Protein AF-A0A955IG91-F1 (afdb_monomer)

Secondary structure (DSSP, 8-state):
-PPPTT-GGGSS-HHHHHHHHHHHHHHHHHHHHHHHHHHHHHT---S--HHHHHHHHHHHHHHGGGGGGGGGGGGHHHIIIIIIHHHHHHTTTB-TTT--B--SS-SB-TTT--BSSPPPPP---HHHHHHHHHHHHHHHHHHHHHHHHHHHHHHHHHHHHHHHHHHS----------TT---TT------PPTT-----EEEEPPTTSTTSEEEEETTTEEEEE-TT-PPPPTT--PPPPP----

Solvent-accessible surface area (backbone atoms only — not comparable to full-atom values): 14736 Å² total; per-residue (Å²): 133,81,75,62,97,79,53,58,66,83,75,48,60,68,67,58,44,46,50,38,39,52,51,49,31,53,51,44,17,52,50,31,20,48,49,25,32,42,47,48,37,57,69,24,70,80,81,94,47,71,66,60,54,51,50,30,51,50,51,42,52,63,74,41,59,70,56,61,76,53,56,57,58,46,45,41,61,53,47,43,61,49,35,53,49,16,42,57,29,42,77,70,40,18,37,52,84,84,58,50,78,52,84,59,99,63,62,53,39,90,89,80,64,48,68,73,62,84,71,74,79,88,69,94,44,72,67,52,53,54,51,41,53,50,41,51,53,52,15,43,55,53,8,38,52,52,23,52,55,51,51,54,50,50,52,50,54,50,51,54,52,50,52,54,61,71,67,51,72,86,71,78,77,71,94,64,87,73,93,80,74,90,57,94,73,66,84,88,81,75,85,62,57,89,89,49,74,89,64,65,52,73,44,58,37,62,82,84,24,50,72,21,35,38,37,36,29,89,88,74,42,74,47,35,46,39,68,84,68,62,78,75,61,88,85,75,67,84,76,73,77,76,79,77,84,127

Structure (mmCIF, N/CA/C/O backbone):
data_AF-A0A955IG91-F1
#
_entry.id   AF-A0A955IG91-F1
#
loop_
_atom_site.group_PDB
_atom_site.id
_atom_site.type_symbol
_atom_site.label_atom_id
_atom_site.label_alt_id
_atom_site.label_comp_id
_atom_site.label_asym_id
_atom_site.label_entity_id
_atom_site.label_seq_id
_atom_site.pdbx_PDB_ins_code
_atom_site.Cartn_x
_atom_site.Cartn_y
_atom_site.Cartn_z
_atom_site.occupancy
_atom_site.B_iso_or_equiv
_atom_site.auth_seq_id
_atom_site.auth_comp_id
_atom_site.auth_asym_id
_atom_site.auth_atom_id
_atom_site.pdbx_PDB_model_num
ATOM 1 N N . MET A 1 1 ? -1.116 -15.379 33.548 1.00 39.41 1 MET A N 1
ATOM 2 C CA . MET A 1 1 ? -1.527 -13.996 33.219 1.00 39.41 1 MET A CA 1
ATOM 3 C C . MET A 1 1 ? -3.041 -13.944 33.230 1.00 39.41 1 MET A C 1
ATOM 5 O O . MET A 1 1 ? -3.659 -14.499 32.332 1.00 39.41 1 MET A O 1
ATOM 9 N N . VAL A 1 2 ? -3.626 -13.365 34.276 1.00 39.62 2 VAL A N 1
ATOM 10 C CA . VAL A 1 2 ? -5.066 -13.087 34.315 1.00 39.62 2 VAL A CA 1
ATOM 11 C C . VAL A 1 2 ? -5.314 -11.947 33.319 1.00 39.62 2 VAL A C 1
ATOM 13 O O . VAL A 1 2 ? -4.627 -10.927 33.427 1.00 39.62 2 VAL A O 1
ATOM 16 N N . PRO A 1 3 ? -6.182 -12.111 32.305 1.00 47.50 3 PRO A N 1
ATOM 17 C CA . PRO A 1 3 ? -6.530 -11.009 31.415 1.00 47.50 3 PRO A CA 1
ATOM 18 C C . PRO A 1 3 ? -7.079 -9.864 32.266 1.00 47.50 3 PRO A C 1
ATOM 20 O O . PRO A 1 3 ? -7.842 -10.106 33.201 1.00 47.50 3 PRO A O 1
ATOM 23 N N . ALA A 1 4 ? -6.642 -8.634 31.993 1.00 47.00 4 ALA A N 1
ATOM 24 C CA . ALA A 1 4 ? -7.092 -7.477 32.754 1.00 47.00 4 ALA A CA 1
ATOM 25 C C . ALA A 1 4 ? -8.636 -7.468 32.800 1.00 47.00 4 ALA A C 1
ATOM 27 O O . ALA A 1 4 ? -9.264 -7.720 31.770 1.00 47.00 4 ALA A O 1
ATOM 28 N N . PRO A 1 5 ? -9.264 -7.187 33.956 1.00 51.91 5 PRO A N 1
ATOM 29 C CA . PRO A 1 5 ? -10.716 -7.311 34.144 1.00 51.91 5 PRO A CA 1
ATOM 30 C C . PRO A 1 5 ? -11.559 -6.449 33.186 1.00 51.91 5 PRO A C 1
ATOM 32 O O . PRO A 1 5 ? -12.754 -6.681 33.041 1.00 51.91 5 PRO A O 1
ATOM 35 N N . ASN A 1 6 ? -10.922 -5.523 32.466 1.00 54.59 6 ASN A N 1
ATOM 36 C CA . ASN A 1 6 ? -11.532 -4.655 31.469 1.00 54.59 6 ASN A CA 1
ATOM 37 C C . ASN A 1 6 ? -11.019 -4.919 30.052 1.00 54.59 6 ASN A C 1
ATOM 39 O O . ASN A 1 6 ? -10.947 -3.974 29.279 1.00 54.59 6 ASN A O 1
ATOM 43 N N . ASP A 1 7 ? -10.597 -6.136 29.699 1.00 60.25 7 ASP A N 1
ATOM 44 C CA . ASP A 1 7 ? -10.095 -6.403 28.351 1.00 60.25 7 ASP A CA 1
ATOM 45 C C . ASP A 1 7 ? -11.261 -6.476 27.335 1.00 60.25 7 ASP A C 1
ATOM 47 O O . ASP A 1 7 ? -11.933 -7.513 27.240 1.00 60.25 7 ASP A O 1
ATOM 51 N N . PRO A 1 8 ? -11.541 -5.415 26.538 1.00 55.72 8 PRO A N 1
ATOM 52 C CA . PRO A 1 8 ? -12.593 -5.462 25.518 1.00 55.72 8 PRO A CA 1
ATOM 53 C C . PRO A 1 8 ? -12.289 -6.514 24.438 1.00 55.72 8 PRO A C 1
ATOM 55 O O . PRO A 1 8 ? -13.172 -6.875 23.656 1.00 55.72 8 PRO A O 1
ATOM 58 N N . LEU A 1 9 ? -11.057 -7.043 24.405 1.00 52.53 9 LEU A N 1
ATOM 59 C CA . LEU A 1 9 ? -10.628 -8.106 23.500 1.00 52.53 9 LEU A CA 1
ATOM 60 C C . LEU A 1 9 ? -11.377 -9.425 23.718 1.00 52.53 9 LEU A C 1
ATOM 62 O O . LEU A 1 9 ? -11.385 -10.253 22.812 1.00 52.53 9 LEU A O 1
ATOM 66 N N . GLY A 1 10 ? -12.052 -9.621 24.856 1.00 63.38 10 GLY A N 1
ATOM 67 C CA . GLY A 1 10 ? -12.887 -10.805 25.077 1.00 63.38 10 GLY A CA 1
ATOM 68 C C . GLY A 1 10 ? -14.089 -10.913 24.126 1.00 63.38 10 GLY A C 1
ATOM 69 O O . GLY A 1 10 ? -14.662 -11.990 23.996 1.00 63.38 10 GLY A O 1
ATOM 70 N N . VAL A 1 11 ? -14.474 -9.818 23.458 1.00 74.44 11 VAL A N 1
ATOM 71 C CA . VAL A 1 11 ? -15.635 -9.775 22.549 1.00 74.44 11 VAL A CA 1
ATOM 72 C C . VAL A 1 11 ? -15.246 -10.038 21.092 1.00 74.44 11 VAL A C 1
ATOM 74 O O . VAL A 1 11 ? -16.078 -10.497 20.310 1.00 74.44 11 VAL A O 1
ATOM 77 N N . VAL A 1 12 ? -14.000 -9.752 20.697 1.00 86.88 12 VAL A N 1
ATOM 78 C CA . VAL A 1 12 ? -13.580 -9.839 19.290 1.00 86.88 12 VAL A CA 1
ATOM 79 C C . VAL A 1 12 ? -12.814 -11.135 19.042 1.00 86.88 12 VAL A C 1
ATOM 81 O O . VAL A 1 12 ? -11.746 -11.336 19.623 1.00 86.88 12 VAL A O 1
ATOM 84 N N . PRO A 1 13 ? -13.296 -12.012 18.144 1.00 92.25 13 PRO A N 1
ATOM 85 C CA . PRO A 1 13 ? -12.552 -13.206 17.779 1.00 92.25 13 PRO A CA 1
ATOM 86 C C . PRO A 1 13 ? -11.173 -12.841 17.213 1.00 92.25 13 PRO A C 1
ATOM 88 O O . PRO A 1 13 ? -11.070 -12.072 16.257 1.00 92.25 13 PRO A O 1
ATOM 91 N N . ARG A 1 14 ? -10.099 -13.419 17.770 1.00 92.00 14 ARG A N 1
ATOM 92 C CA . ARG A 1 14 ? -8.710 -13.112 17.364 1.00 92.00 14 ARG A CA 1
ATOM 93 C C . ARG A 1 14 ? -8.460 -13.312 15.867 1.00 92.00 14 ARG A C 1
ATOM 95 O O . ARG A 1 14 ? -7.694 -12.554 15.276 1.00 92.00 14 ARG A O 1
ATOM 102 N N . TRP A 1 15 ? -9.106 -14.311 15.264 1.00 95.38 15 TRP A N 1
ATOM 103 C CA . TRP A 1 15 ? -8.995 -14.598 13.832 1.00 95.38 15 TRP A CA 1
ATOM 104 C C . TRP A 1 15 ? -9.518 -13.441 12.970 1.00 95.38 15 TRP A C 1
ATOM 106 O O . TRP A 1 15 ? -8.927 -13.135 11.940 1.00 95.38 15 TRP A O 1
ATOM 116 N N . LEU A 1 16 ? -10.561 -12.736 13.419 1.00 95.56 16 LEU A N 1
ATOM 117 C CA . LEU A 1 16 ? -11.139 -11.612 12.687 1.00 95.56 16 LEU A CA 1
ATOM 118 C C . LEU A 1 16 ? -10.171 -10.423 12.654 1.00 95.56 16 LEU A C 1
ATOM 120 O O . LEU A 1 16 ? -9.928 -9.851 11.594 1.00 95.56 16 LEU A O 1
ATOM 124 N N . SER A 1 17 ? -9.554 -10.087 13.791 1.00 94.06 17 SER A N 1
ATOM 125 C CA . SER A 1 17 ? -8.495 -9.067 13.838 1.00 94.06 17 SER A CA 1
ATOM 126 C C . SER A 1 17 ? -7.296 -9.449 12.965 1.00 94.06 17 SER A C 1
ATOM 128 O O . SER A 1 17 ? -6.687 -8.584 12.338 1.00 94.06 17 SER A O 1
ATOM 130 N N . TRP A 1 18 ? -6.956 -10.740 12.903 1.00 96.50 18 TRP A N 1
ATOM 131 C CA . TRP A 1 18 ? -5.910 -11.252 12.019 1.00 96.50 18 TRP A CA 1
ATOM 132 C C . TRP A 1 18 ? -6.245 -11.053 10.540 1.00 96.50 18 TRP A C 1
ATOM 134 O O . TRP A 1 18 ? -5.405 -10.530 9.813 1.00 96.50 18 TRP A O 1
ATOM 144 N N . ILE A 1 19 ? -7.467 -11.379 10.109 1.00 97.31 19 ILE A N 1
ATOM 145 C CA . ILE A 1 19 ? -7.915 -11.164 8.725 1.00 97.31 19 ILE A CA 1
ATOM 146 C C . ILE A 1 19 ? -7.792 -9.693 8.331 1.00 97.31 19 ILE A C 1
ATOM 148 O O . ILE A 1 19 ? -7.226 -9.396 7.285 1.00 97.31 19 ILE A O 1
ATOM 152 N N . PHE A 1 20 ? -8.255 -8.762 9.170 1.00 97.44 20 PHE A N 1
ATOM 153 C CA . PHE A 1 20 ? -8.154 -7.330 8.863 1.00 97.44 20 PHE A CA 1
ATOM 154 C C . PHE A 1 20 ? -6.700 -6.854 8.764 1.00 97.44 20 PHE A C 1
ATOM 156 O O . PHE A 1 20 ? -6.370 -6.055 7.888 1.00 97.44 20 PHE A O 1
ATOM 163 N N . ARG A 1 21 ? -5.809 -7.361 9.623 1.00 96.62 21 ARG A N 1
ATOM 164 C CA . ARG A 1 21 ? -4.377 -7.025 9.589 1.00 96.62 21 ARG A CA 1
ATOM 165 C C . ARG A 1 21 ? -3.685 -7.574 8.345 1.00 96.62 21 ARG A C 1
ATOM 167 O O . ARG A 1 21 ? -2.972 -6.824 7.689 1.00 96.62 21 ARG A O 1
ATOM 174 N N . VAL A 1 22 ? -3.922 -8.840 8.003 1.00 98.06 22 VAL A N 1
ATOM 175 C CA . VAL A 1 22 ? -3.370 -9.471 6.792 1.00 98.06 22 VAL A CA 1
ATOM 176 C C . VAL A 1 22 ? -3.941 -8.815 5.538 1.00 98.06 22 VAL A C 1
ATOM 178 O O . VAL A 1 22 ? -3.186 -8.483 4.633 1.00 98.06 22 VAL A O 1
ATOM 181 N N . GLY A 1 23 ? -5.246 -8.547 5.504 1.00 98.25 23 GLY A N 1
ATOM 182 C CA . GLY A 1 23 ? -5.886 -7.828 4.404 1.00 98.25 23 GLY A CA 1
ATOM 183 C C . GLY A 1 23 ? -5.307 -6.425 4.214 1.00 98.25 23 GLY A C 1
ATOM 184 O O . GLY A 1 23 ? -4.990 -6.047 3.092 1.00 98.25 23 GLY A O 1
ATOM 185 N N . THR A 1 24 ? -5.084 -5.683 5.307 1.00 98.12 24 THR A N 1
ATOM 186 C CA . THR A 1 24 ? -4.424 -4.367 5.242 1.00 98.12 24 THR A CA 1
ATOM 187 C C . THR A 1 24 ? -2.990 -4.492 4.730 1.00 98.12 24 THR A C 1
ATOM 189 O O . THR A 1 24 ? -2.591 -3.716 3.870 1.00 98.12 24 THR A O 1
ATOM 192 N N . LEU A 1 25 ? -2.223 -5.475 5.213 1.00 98.25 25 LEU A N 1
ATOM 193 C CA . LEU A 1 25 ? -0.862 -5.735 4.741 1.00 98.25 25 LEU A CA 1
ATOM 194 C C . LEU A 1 25 ? -0.836 -5.993 3.228 1.00 98.25 25 LEU A C 1
ATOM 196 O O . LEU A 1 25 ? -0.100 -5.315 2.522 1.00 98.25 25 LEU A O 1
ATOM 200 N N . LEU A 1 26 ? -1.673 -6.906 2.727 1.00 98.31 26 LEU A N 1
ATOM 201 C CA . LEU A 1 26 ? -1.748 -7.239 1.299 1.00 98.31 26 LEU A CA 1
ATOM 202 C C . LEU A 1 26 ? -2.168 -6.038 0.444 1.00 98.31 26 LEU A C 1
ATOM 204 O O . LEU A 1 26 ? -1.549 -5.775 -0.587 1.00 98.31 26 LEU A O 1
ATOM 208 N N . LEU A 1 27 ? -3.184 -5.289 0.886 1.00 97.94 27 LEU A N 1
ATOM 209 C CA . LEU A 1 27 ? -3.644 -4.079 0.204 1.00 97.94 27 LEU A CA 1
ATOM 210 C C . LEU A 1 27 ? -2.516 -3.046 0.097 1.00 97.94 27 LEU A C 1
ATOM 212 O O . LEU A 1 27 ? -2.272 -2.508 -0.982 1.00 97.94 27 LEU A O 1
ATOM 216 N N . LEU A 1 28 ? -1.807 -2.790 1.200 1.00 98.06 28 LEU A N 1
ATOM 217 C CA . LEU A 1 28 ? -0.700 -1.839 1.223 1.00 98.06 28 LEU A CA 1
ATOM 218 C C . LEU A 1 28 ? 0.491 -2.326 0.394 1.00 98.06 28 LEU A C 1
ATOM 220 O O . LEU A 1 28 ? 1.087 -1.522 -0.311 1.00 98.06 28 LEU A O 1
ATOM 224 N N . THR A 1 29 ? 0.816 -3.622 0.409 1.00 98.44 29 THR A N 1
ATOM 225 C CA . THR A 1 29 ? 1.855 -4.193 -0.463 1.00 98.44 29 THR A CA 1
ATOM 226 C C . THR A 1 29 ? 1.517 -3.972 -1.937 1.00 98.44 29 THR A C 1
ATOM 228 O O . THR A 1 29 ? 2.382 -3.528 -2.689 1.00 98.44 29 THR A O 1
ATOM 231 N N . GLY A 1 30 ? 0.266 -4.214 -2.346 1.00 98.00 30 GLY A N 1
ATOM 232 C CA . GLY A 1 30 ? -0.196 -3.947 -3.712 1.00 98.00 30 GLY A CA 1
ATOM 233 C C . GLY A 1 30 ? -0.138 -2.462 -4.083 1.00 98.00 30 GLY A C 1
ATOM 234 O O . GLY A 1 30 ? 0.312 -2.114 -5.173 1.00 98.00 30 GLY A O 1
ATOM 235 N N . TYR A 1 31 ? -0.521 -1.578 -3.157 1.00 97.81 31 TYR A N 1
ATOM 236 C CA . TYR A 1 31 ? -0.394 -0.130 -3.327 1.00 97.81 31 TYR A CA 1
ATOM 237 C C . TYR A 1 31 ? 1.071 0.302 -3.507 1.00 97.81 31 TYR A C 1
ATOM 239 O O . TYR A 1 31 ? 1.388 1.004 -4.465 1.00 97.81 31 TYR A O 1
ATOM 247 N N . PHE A 1 32 ? 1.979 -0.155 -2.640 1.00 98.12 32 PHE A N 1
ATOM 248 C CA . PHE A 1 32 ? 3.401 0.175 -2.734 1.00 98.12 32 PHE A CA 1
ATOM 249 C C . PHE A 1 32 ? 4.048 -0.386 -3.998 1.00 98.12 32 PHE A C 1
ATOM 251 O O . PHE A 1 32 ? 4.823 0.326 -4.624 1.00 98.12 32 PHE A O 1
ATOM 258 N N . PHE A 1 33 ? 3.697 -1.607 -4.409 1.00 98.00 33 PHE A N 1
ATOM 259 C CA . PHE A 1 33 ? 4.093 -2.168 -5.702 1.00 98.00 33 PHE A CA 1
ATOM 260 C C . PHE A 1 33 ? 3.689 -1.242 -6.856 1.00 98.00 33 PHE A C 1
ATOM 262 O O . PHE A 1 33 ? 4.526 -0.858 -7.672 1.00 98.00 33 PHE A O 1
ATOM 269 N N . PHE A 1 34 ? 2.417 -0.833 -6.889 1.00 97.56 34 PHE A N 1
ATOM 270 C CA . PHE A 1 34 ? 1.894 0.032 -7.940 1.00 97.56 34 PHE A CA 1
ATOM 271 C C . PHE A 1 34 ? 2.629 1.376 -7.983 1.00 97.56 34 PHE A C 1
ATOM 273 O O . PHE A 1 34 ? 3.136 1.773 -9.033 1.00 97.56 34 PHE A O 1
ATOM 280 N N . VAL A 1 35 ? 2.720 2.064 -6.843 1.00 96.81 35 VAL A N 1
ATOM 281 C CA . VAL A 1 35 ? 3.387 3.368 -6.733 1.00 96.81 35 VAL A CA 1
ATOM 282 C C . VAL A 1 35 ? 4.864 3.256 -7.113 1.00 96.81 35 VAL A C 1
ATOM 284 O O . VAL A 1 35 ? 5.346 4.061 -7.910 1.00 96.81 35 VAL A O 1
ATOM 287 N N . TYR A 1 36 ? 5.557 2.226 -6.623 1.00 97.62 36 TYR A N 1
ATOM 288 C CA . TYR A 1 36 ? 6.963 1.985 -6.928 1.00 97.62 36 TYR A CA 1
ATOM 289 C C . TYR A 1 36 ? 7.198 1.820 -8.431 1.00 97.62 36 TYR A C 1
ATOM 291 O O . TYR A 1 36 ? 8.038 2.519 -8.988 1.00 97.62 36 TYR A O 1
ATOM 299 N N . CYS A 1 37 ? 6.430 0.963 -9.114 1.00 96.50 37 CYS A N 1
ATOM 300 C CA . CYS A 1 37 ? 6.564 0.760 -10.560 1.00 96.50 37 CYS A CA 1
ATOM 301 C C . CYS A 1 37 ? 6.317 2.047 -11.360 1.00 96.50 37 CYS A C 1
ATOM 303 O O . CYS A 1 37 ? 7.058 2.327 -12.300 1.00 96.50 37 CYS A O 1
ATOM 305 N N . ASN A 1 38 ? 5.317 2.851 -10.979 1.00 94.94 38 ASN A N 1
ATOM 306 C CA . ASN A 1 38 ? 5.029 4.123 -11.649 1.00 94.94 38 ASN A CA 1
ATOM 307 C C . ASN A 1 38 ? 6.193 5.116 -11.495 1.00 94.94 38 ASN A C 1
ATOM 309 O O . ASN A 1 38 ? 6.660 5.682 -12.482 1.00 94.94 38 ASN A O 1
ATOM 313 N N . PHE A 1 39 ? 6.723 5.287 -10.281 1.00 95.31 39 PHE A N 1
ATOM 314 C CA . PHE A 1 39 ? 7.872 6.172 -10.067 1.00 95.31 39 PHE A CA 1
ATOM 315 C C . PHE A 1 39 ? 9.150 5.646 -10.715 1.00 95.31 39 PHE A C 1
ATOM 317 O O . PHE A 1 39 ? 9.883 6.411 -11.340 1.00 95.31 39 PHE A O 1
ATOM 324 N N . ARG A 1 40 ? 9.406 4.338 -10.622 1.00 94.81 40 ARG A N 1
ATOM 325 C CA . ARG A 1 40 ? 10.567 3.697 -11.246 1.00 94.81 40 ARG A CA 1
ATOM 326 C C . ARG A 1 40 ? 10.558 3.877 -12.762 1.00 94.81 40 ARG A C 1
ATOM 328 O O . ARG A 1 40 ? 11.624 4.057 -13.348 1.00 94.81 40 ARG A O 1
ATOM 335 N N . ALA A 1 41 ? 9.379 3.865 -13.376 1.00 93.38 41 ALA A N 1
ATOM 336 C CA . ALA A 1 41 ? 9.187 4.148 -14.790 1.00 93.38 41 ALA A CA 1
ATOM 337 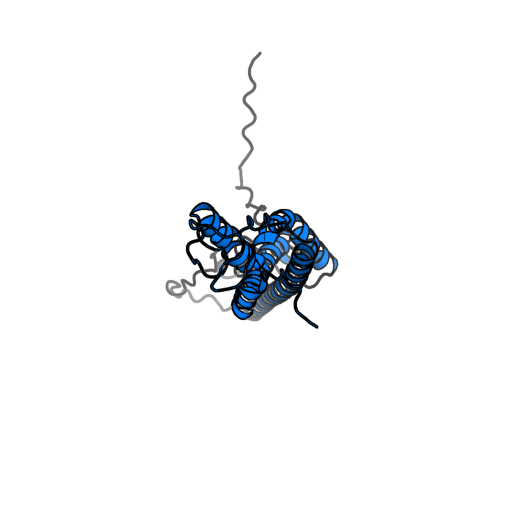C C . ALA A 1 41 ? 9.403 5.628 -15.149 1.00 93.38 41 ALA A C 1
ATOM 339 O O . ALA A 1 41 ? 10.023 5.923 -16.169 1.00 93.38 41 ALA A O 1
ATOM 340 N N . MET A 1 42 ? 8.957 6.556 -14.297 1.00 92.88 42 MET A N 1
ATOM 341 C CA . MET A 1 42 ? 9.163 7.996 -14.494 1.00 92.88 42 MET A CA 1
ATOM 342 C C . MET A 1 42 ? 10.628 8.435 -14.416 1.00 92.88 42 MET A C 1
ATOM 344 O O . MET A 1 42 ? 10.978 9.436 -15.034 1.00 92.88 42 MET A O 1
ATOM 348 N N . LEU A 1 43 ? 11.484 7.716 -13.683 1.00 92.94 43 LEU A N 1
ATOM 349 C CA . LEU A 1 43 ? 12.912 8.046 -13.605 1.00 92.94 43 LEU A CA 1
ATOM 350 C C . LEU A 1 43 ? 13.658 7.797 -14.928 1.00 92.94 43 LEU A C 1
ATOM 352 O O . LEU A 1 43 ? 14.714 8.378 -15.133 1.00 92.94 43 LEU A O 1
ATOM 356 N N . GLY A 1 44 ? 13.120 6.974 -15.837 1.00 85.56 44 GLY A N 1
ATOM 357 C CA . GLY A 1 44 ? 13.707 6.757 -17.168 1.00 85.56 44 GLY A CA 1
ATOM 358 C C . GLY A 1 44 ? 14.995 5.917 -17.197 1.00 85.56 44 GLY A C 1
ATOM 359 O O . GLY A 1 44 ? 15.514 5.636 -18.275 1.00 85.56 44 GLY A O 1
ATOM 360 N N . ASP A 1 45 ? 15.486 5.463 -16.043 1.00 89.75 45 ASP A N 1
ATOM 361 C CA . ASP A 1 45 ? 16.686 4.628 -15.962 1.00 89.75 45 ASP A CA 1
ATOM 362 C C . ASP A 1 45 ? 16.410 3.173 -16.359 1.00 89.75 45 ASP A C 1
ATOM 364 O O . ASP A 1 45 ? 15.354 2.609 -16.048 1.00 89.75 45 ASP A O 1
ATOM 368 N N . PHE A 1 46 ? 17.405 2.539 -16.977 1.00 90.75 46 PHE A N 1
ATOM 369 C CA . PHE A 1 46 ? 17.388 1.135 -17.386 1.00 90.75 46 PHE A CA 1
ATOM 370 C C . PHE A 1 46 ? 18.478 0.364 -16.626 1.00 90.75 46 PHE A C 1
ATOM 372 O O . PHE A 1 4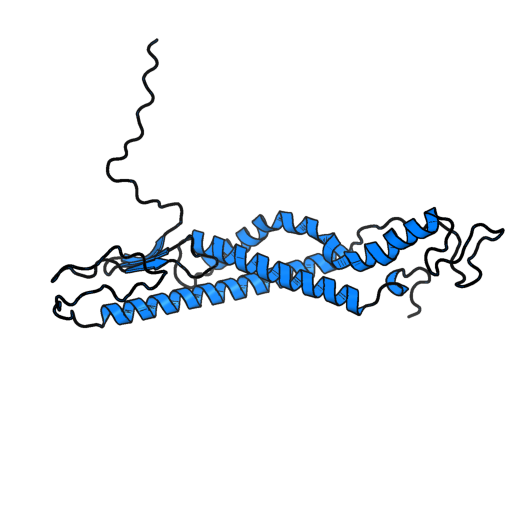6 ? 19.631 0.785 -16.618 1.00 90.75 46 PHE A O 1
ATOM 379 N N . GLY A 1 47 ? 18.143 -0.770 -16.008 1.00 90.31 47 GLY A N 1
ATOM 380 C CA . GLY A 1 47 ? 19.065 -1.589 -15.216 1.00 90.31 47 GLY A CA 1
ATOM 381 C C . GLY A 1 47 ? 19.010 -1.371 -13.697 1.00 90.31 47 GLY A C 1
ATOM 382 O O . GLY A 1 47 ? 18.132 -0.688 -13.163 1.00 90.31 47 GLY A O 1
ATOM 383 N N . PHE A 1 48 ? 19.959 -2.005 -12.995 1.00 92.56 48 PHE A N 1
ATOM 384 C CA . PHE A 1 48 ? 20.048 -2.026 -11.531 1.00 92.56 48 PHE A CA 1
ATOM 385 C C . PHE A 1 48 ? 21.014 -0.948 -11.028 1.00 92.56 48 PHE A C 1
ATOM 387 O O . PHE A 1 48 ? 22.229 -1.149 -10.972 1.00 92.56 48 PHE A O 1
ATOM 394 N N . HIS A 1 49 ? 20.465 0.202 -10.645 1.00 95.06 49 HIS A N 1
ATOM 395 C CA . HIS A 1 49 ? 21.220 1.302 -10.052 1.00 95.06 49 HIS A CA 1
ATOM 396 C C . HIS A 1 49 ? 20.721 1.567 -8.632 1.00 95.06 49 HIS A C 1
ATOM 398 O O . HIS A 1 49 ? 19.547 1.866 -8.413 1.00 95.06 49 HIS A O 1
ATOM 404 N N . ILE A 1 50 ? 21.630 1.485 -7.654 1.00 95.94 50 ILE A N 1
ATOM 405 C CA . ILE A 1 50 ? 21.300 1.672 -6.231 1.00 95.94 50 ILE A CA 1
ATOM 406 C C . ILE A 1 50 ? 20.686 3.057 -5.991 1.00 95.94 50 ILE A C 1
ATOM 408 O O . ILE A 1 50 ? 19.726 3.177 -5.235 1.00 95.94 50 ILE A O 1
ATOM 412 N N . SER A 1 51 ? 21.195 4.093 -6.666 1.00 95.50 51 SER A N 1
ATOM 413 C CA . SER A 1 51 ? 20.652 5.454 -6.597 1.00 95.50 51 SER A CA 1
ATOM 414 C C . SER A 1 51 ? 19.181 5.497 -7.005 1.00 95.50 51 SER A C 1
ATOM 416 O O . SER A 1 51 ? 18.359 6.025 -6.264 1.00 95.50 51 SER A O 1
ATOM 418 N N . THR A 1 52 ? 18.832 4.880 -8.132 1.00 94.31 52 THR A N 1
ATOM 419 C CA . THR A 1 52 ? 17.466 4.841 -8.665 1.00 94.31 52 THR A CA 1
ATOM 420 C C . THR A 1 52 ? 16.529 4.079 -7.729 1.00 94.31 52 THR A C 1
ATOM 422 O O . THR A 1 52 ? 15.421 4.544 -7.461 1.00 94.31 52 THR A O 1
ATOM 425 N N . ILE A 1 53 ? 16.985 2.955 -7.161 1.00 95.81 53 ILE A N 1
ATOM 426 C CA . ILE A 1 53 ? 16.213 2.161 -6.190 1.00 95.81 53 ILE A CA 1
ATOM 427 C C . ILE A 1 53 ? 15.943 2.970 -4.918 1.00 95.81 53 ILE A C 1
ATOM 429 O O . ILE A 1 53 ? 14.807 3.002 -4.441 1.00 95.81 53 ILE A O 1
ATOM 433 N N . LEU A 1 54 ? 16.964 3.647 -4.382 1.00 97.00 54 LEU A N 1
ATOM 434 C CA . LEU A 1 54 ? 16.827 4.488 -3.193 1.00 97.00 54 LEU A CA 1
ATOM 435 C C . LEU A 1 54 ? 15.896 5.676 -3.454 1.00 97.00 54 LEU A C 1
ATOM 437 O O . LEU A 1 54 ? 14.987 5.915 -2.660 1.00 97.00 54 LEU A O 1
ATOM 441 N N . SER A 1 55 ? 16.066 6.382 -4.573 1.00 96.19 55 SER A N 1
ATOM 442 C CA . SER A 1 55 ? 15.205 7.504 -4.957 1.00 96.19 55 SER A CA 1
ATOM 443 C C . SER A 1 55 ? 13.751 7.069 -5.142 1.00 96.19 55 SER A C 1
ATOM 445 O O . SER A 1 55 ? 12.856 7.695 -4.578 1.00 96.19 55 SER A O 1
ATOM 447 N N . ALA A 1 56 ? 13.498 5.968 -5.856 1.00 95.88 56 ALA A N 1
ATOM 448 C CA . ALA A 1 56 ? 12.151 5.422 -6.019 1.00 95.88 56 ALA A CA 1
ATOM 449 C C . ALA A 1 56 ? 11.543 4.999 -4.671 1.00 95.88 56 ALA A C 1
ATOM 451 O O . ALA A 1 56 ? 10.382 5.308 -4.395 1.00 95.88 56 ALA A O 1
ATOM 452 N N . GLY A 1 57 ? 12.328 4.353 -3.802 1.00 96.62 57 GLY A N 1
ATOM 453 C CA . GLY A 1 57 ? 11.897 3.942 -2.466 1.00 96.62 57 GLY A CA 1
ATOM 454 C C . GLY A 1 57 ? 11.522 5.123 -1.565 1.00 96.62 57 GLY A C 1
ATOM 455 O O . GLY A 1 57 ? 10.457 5.103 -0.945 1.00 96.62 57 GLY A O 1
ATOM 456 N N . ILE A 1 58 ? 12.351 6.172 -1.532 1.00 97.38 58 ILE A N 1
ATOM 457 C CA . ILE A 1 58 ? 12.110 7.394 -0.748 1.00 97.38 58 ILE A CA 1
ATOM 458 C C . ILE A 1 58 ? 10.888 8.146 -1.277 1.00 97.38 58 ILE A C 1
ATOM 460 O O . ILE A 1 58 ? 9.999 8.490 -0.498 1.00 97.38 58 ILE A O 1
ATOM 464 N N . THR A 1 59 ? 10.796 8.367 -2.590 1.00 96.69 59 THR A N 1
ATOM 465 C CA . THR A 1 59 ? 9.641 9.050 -3.189 1.00 96.69 59 THR A CA 1
ATOM 466 C C . THR A 1 59 ? 8.348 8.279 -2.932 1.00 96.69 59 THR A C 1
ATOM 468 O O . THR A 1 59 ? 7.329 8.879 -2.588 1.00 96.69 59 THR A O 1
ATOM 471 N N . THR A 1 60 ? 8.396 6.946 -2.992 1.00 96.75 60 THR A N 1
ATOM 472 C CA . THR A 1 60 ? 7.259 6.085 -2.643 1.00 96.75 60 THR A CA 1
ATOM 473 C C . THR A 1 60 ? 6.815 6.300 -1.191 1.00 96.75 60 THR A C 1
ATOM 475 O O . THR A 1 60 ? 5.617 6.438 -0.939 1.00 96.75 60 THR A O 1
ATOM 478 N N . LEU A 1 61 ? 7.745 6.391 -0.231 1.00 95.81 61 LEU A N 1
ATOM 479 C CA . LEU A 1 61 ? 7.414 6.703 1.167 1.00 95.81 61 LEU A CA 1
ATOM 480 C C . LEU A 1 61 ? 6.783 8.091 1.319 1.00 95.81 61 LEU A C 1
ATOM 482 O O . LEU A 1 61 ? 5.766 8.218 1.999 1.00 95.81 61 LEU A O 1
ATOM 486 N N . LEU A 1 62 ? 7.346 9.112 0.666 1.00 96.44 62 LEU A N 1
ATOM 487 C CA . LEU A 1 62 ? 6.836 10.487 0.725 1.00 96.44 62 LEU A CA 1
ATOM 488 C C . LEU A 1 62 ? 5.396 10.582 0.209 1.00 96.44 62 LEU A C 1
ATOM 490 O O . LEU A 1 62 ? 4.530 11.144 0.877 1.00 96.44 62 LEU A O 1
ATOM 494 N N . MET A 1 63 ? 5.110 9.968 -0.940 1.00 93.94 63 MET A N 1
ATOM 495 C CA . MET A 1 63 ? 3.758 9.924 -1.516 1.00 93.94 63 MET A CA 1
ATOM 496 C C . MET A 1 63 ? 2.773 9.131 -0.653 1.00 93.94 63 MET A C 1
ATOM 498 O O . MET A 1 63 ? 1.564 9.344 -0.701 1.00 93.94 63 MET A O 1
ATOM 502 N N . SER A 1 64 ? 3.290 8.239 0.188 1.00 93.62 64 SER A N 1
ATOM 503 C CA . SER A 1 64 ? 2.492 7.408 1.085 1.00 93.62 64 SER A CA 1
ATOM 504 C C . SER A 1 64 ? 2.188 8.077 2.424 1.00 93.62 64 SER A C 1
ATOM 506 O O . SER A 1 64 ? 1.558 7.454 3.275 1.00 93.62 64 SER A O 1
ATOM 508 N N . ALA A 1 65 ? 2.550 9.349 2.623 1.00 94.38 65 ALA A N 1
ATOM 509 C CA . ALA A 1 65 ? 2.205 10.088 3.838 1.00 94.38 65 ALA A CA 1
ATOM 510 C C . ALA A 1 65 ? 0.690 10.071 4.129 1.00 94.38 65 ALA A C 1
ATOM 512 O O . ALA A 1 65 ? 0.278 9.954 5.282 1.00 94.38 65 ALA A O 1
ATOM 513 N N . MET A 1 66 ? -0.154 10.096 3.091 1.00 94.88 66 MET A N 1
ATOM 514 C CA . MET A 1 66 ? -1.615 10.032 3.243 1.00 94.88 66 MET A CA 1
ATOM 515 C C . MET A 1 66 ? -2.122 8.658 3.711 1.00 94.88 66 MET A C 1
ATOM 517 O O . MET A 1 66 ? -3.189 8.563 4.315 1.00 94.88 66 MET A O 1
ATOM 521 N N . VAL A 1 67 ? -1.348 7.586 3.515 1.00 95.75 67 VAL A N 1
ATOM 522 C CA . VAL A 1 67 ? -1.699 6.232 3.980 1.00 95.75 67 VAL A CA 1
ATOM 523 C C . VAL A 1 67 ? -1.740 6.162 5.510 1.00 95.75 67 VAL A C 1
ATOM 525 O O . VAL A 1 67 ? -2.440 5.319 6.068 1.00 95.75 67 VAL A O 1
ATOM 528 N N . VAL A 1 68 ? -1.066 7.079 6.214 1.00 95.25 68 VAL A N 1
ATOM 529 C CA . VAL A 1 68 ? -1.069 7.150 7.685 1.00 95.25 68 VAL A CA 1
ATOM 530 C C . VAL A 1 68 ? -2.484 7.315 8.255 1.00 95.25 68 VAL A C 1
ATOM 532 O O . VAL A 1 68 ? -2.775 6.794 9.333 1.00 95.25 68 VAL A O 1
ATOM 535 N N . PHE A 1 69 ? -3.407 7.936 7.514 1.00 95.88 69 PHE A N 1
ATOM 536 C CA . PHE A 1 69 ? -4.808 8.048 7.929 1.00 95.88 69 PHE A CA 1
ATOM 537 C C . PHE A 1 69 ? -5.537 6.693 8.004 1.00 95.88 69 PHE A C 1
ATOM 539 O O . PHE A 1 69 ? -6.561 6.584 8.678 1.00 95.88 69 PHE A O 1
ATOM 546 N N . LEU A 1 70 ? -4.986 5.628 7.408 1.00 96.56 70 LEU A N 1
ATOM 547 C CA . LEU A 1 70 ? -5.515 4.262 7.499 1.00 96.56 70 LEU A CA 1
ATOM 548 C C . LEU A 1 70 ? -5.125 3.530 8.795 1.00 96.56 70 LEU A C 1
ATOM 550 O O . LEU A 1 70 ? -5.453 2.354 8.947 1.00 96.56 70 LEU A O 1
ATOM 554 N N . VAL A 1 71 ? -4.490 4.204 9.763 1.00 96.88 71 VAL A N 1
ATOM 555 C CA . VAL A 1 71 ? -4.079 3.613 11.054 1.00 96.88 71 VAL A CA 1
ATOM 556 C C . VAL A 1 71 ? -5.219 2.904 11.801 1.00 96.88 71 VAL A C 1
ATOM 558 O O . VAL A 1 71 ? -4.985 1.924 12.507 1.00 96.88 71 VAL A O 1
ATOM 561 N N . GLY A 1 72 ? -6.463 3.361 11.626 1.00 95.62 72 GLY A N 1
ATOM 562 C CA . GLY A 1 72 ? -7.644 2.754 12.245 1.00 95.62 72 GLY A CA 1
ATOM 563 C C . GLY A 1 72 ? -8.150 1.481 11.555 1.00 95.62 72 GLY A C 1
ATOM 564 O O . GLY A 1 72 ? -8.858 0.701 12.190 1.00 95.62 72 GLY A O 1
ATOM 565 N N . VAL A 1 73 ? -7.786 1.237 10.290 1.00 97.12 73 VAL A N 1
ATOM 566 C CA . VAL A 1 73 ? -8.341 0.139 9.474 1.00 97.12 73 VAL A CA 1
ATOM 567 C C . VAL A 1 73 ? -8.068 -1.245 10.081 1.00 97.12 73 VAL A C 1
ATOM 569 O O . VAL A 1 73 ? -9.025 -2.006 10.251 1.00 97.12 73 VAL A O 1
ATOM 572 N N . PRO A 1 74 ? -6.837 -1.589 10.514 1.00 97.19 74 PRO A N 1
ATOM 573 C CA . PRO A 1 74 ? -6.572 -2.895 11.127 1.00 97.19 74 PRO A CA 1
ATOM 574 C C . PRO A 1 74 ? -7.264 -3.114 12.478 1.00 97.19 74 PRO A C 1
ATOM 576 O O . PRO A 1 74 ? -7.344 -4.248 12.951 1.00 97.19 74 PRO A O 1
ATOM 579 N N . GLU A 1 75 ? -7.725 -2.041 13.124 1.00 95.88 75 GLU A N 1
ATOM 580 C CA . GLU A 1 75 ? -8.388 -2.073 14.431 1.00 95.88 75 GLU A CA 1
ATOM 581 C C . GLU A 1 75 ? -9.919 -1.932 14.308 1.00 95.88 75 GLU A C 1
ATOM 583 O O . GLU A 1 75 ? -10.618 -1.962 15.323 1.00 95.88 75 GLU A O 1
ATOM 588 N N . LEU A 1 76 ? -10.466 -1.853 13.085 1.00 96.00 76 LEU A N 1
ATOM 589 C CA . LEU A 1 76 ? -11.908 -1.730 12.833 1.00 96.00 76 LEU A CA 1
ATOM 590 C C . LEU A 1 76 ? -12.760 -2.786 13.556 1.00 96.00 76 LEU A C 1
ATOM 592 O O . LEU A 1 76 ? -13.759 -2.391 14.159 1.00 96.00 76 LEU A O 1
ATOM 596 N N . PRO A 1 77 ? -12.402 -4.090 13.584 1.00 95.50 77 PRO A N 1
ATOM 597 C CA . PRO A 1 77 ? -13.185 -5.080 14.325 1.00 95.50 77 PRO A CA 1
ATOM 598 C C . PRO A 1 77 ? -13.274 -4.758 15.819 1.00 95.50 77 PRO A C 1
ATOM 600 O O . PRO A 1 77 ? -14.352 -4.845 16.407 1.00 95.50 77 PRO A O 1
ATOM 603 N N . THR A 1 78 ? -12.160 -4.328 16.416 1.00 92.94 78 THR A N 1
ATOM 604 C CA . THR A 1 78 ? -12.067 -3.931 17.827 1.00 92.94 78 THR A CA 1
ATOM 605 C C . THR A 1 78 ? -12.905 -2.686 18.101 1.00 92.94 78 THR A C 1
ATOM 607 O O . THR A 1 78 ? -13.698 -2.668 19.041 1.00 92.94 78 THR A O 1
ATOM 610 N N . VAL A 1 79 ? -12.787 -1.659 17.254 1.00 93.94 79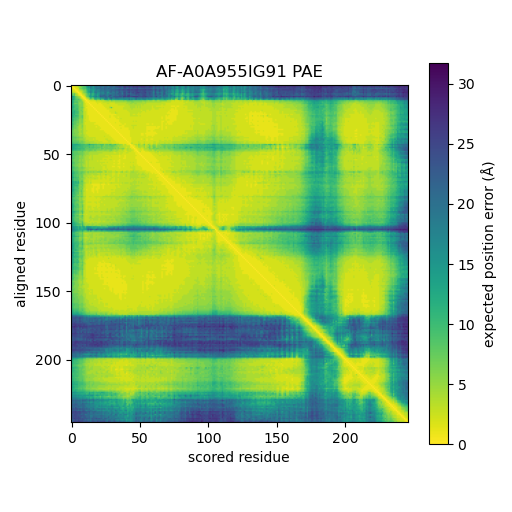 VAL A N 1
ATOM 611 C CA . VAL A 1 79 ? -13.553 -0.409 17.374 1.00 93.94 79 VAL A CA 1
ATOM 612 C C . VAL A 1 79 ? -15.050 -0.684 17.249 1.00 93.94 79 VAL A C 1
ATOM 614 O O . VAL A 1 79 ? -15.846 -0.241 18.079 1.00 93.94 79 VAL A O 1
ATOM 617 N N . PHE A 1 80 ? -15.449 -1.446 16.235 1.00 95.06 80 PHE A N 1
ATOM 618 C CA . PHE A 1 80 ? -16.851 -1.664 15.920 1.00 95.06 80 PHE A CA 1
ATOM 619 C C . PHE A 1 80 ? -17.545 -2.573 16.940 1.00 95.06 80 PHE A C 1
ATOM 621 O O . PHE A 1 80 ? -18.589 -2.207 17.485 1.00 95.06 80 PHE A O 1
ATOM 628 N N . LEU A 1 81 ? -16.968 -3.744 17.228 1.00 92.19 81 LEU A N 1
ATOM 629 C CA . LEU A 1 81 ? -17.572 -4.722 18.136 1.00 92.19 81 LEU A CA 1
ATOM 630 C C . LEU A 1 81 ? -17.379 -4.341 19.607 1.00 92.19 81 LEU A C 1
ATOM 632 O O . LEU A 1 81 ? -18.303 -4.525 20.397 1.00 92.19 81 LEU A O 1
ATOM 636 N N . GLY A 1 82 ? -16.214 -3.793 19.960 1.00 89.88 82 GLY A N 1
ATOM 637 C CA . GLY A 1 82 ? -15.858 -3.459 21.338 1.00 89.88 82 GLY A CA 1
ATOM 638 C C . GLY A 1 82 ? -16.410 -2.119 21.821 1.00 89.88 82 GLY A C 1
ATOM 639 O O . GLY A 1 82 ? -16.790 -2.015 22.981 1.00 89.88 82 GLY A O 1
ATOM 640 N N . HIS A 1 83 ? -16.509 -1.109 20.948 1.00 92.38 83 HIS A N 1
ATOM 641 C CA . HIS A 1 83 ? -16.905 0.244 21.362 1.00 92.38 83 HIS A CA 1
ATOM 642 C C . HIS A 1 83 ? -18.209 0.712 20.715 1.00 92.38 83 HIS A C 1
ATOM 644 O O . HIS A 1 83 ? -19.144 1.070 21.427 1.00 92.38 83 HIS A O 1
ATOM 650 N N . VAL A 1 84 ? -18.325 0.685 19.383 1.00 94.50 84 VAL A N 1
ATOM 651 C CA . VAL A 1 84 ? -19.512 1.228 18.691 1.00 94.50 84 VAL A CA 1
ATOM 652 C C . VAL A 1 84 ? -20.767 0.429 19.041 1.00 94.50 84 VAL A C 1
ATOM 654 O O . VAL A 1 84 ? -21.786 1.002 19.430 1.00 94.50 84 VAL A O 1
ATOM 657 N N . ARG A 1 85 ? -20.705 -0.903 18.944 1.00 94.69 85 ARG A N 1
ATOM 658 C CA . ARG A 1 85 ? -21.829 -1.787 19.280 1.00 94.69 85 ARG A CA 1
ATOM 659 C C . ARG A 1 85 ? -22.162 -1.743 20.771 1.00 94.69 85 ARG A C 1
ATOM 661 O O . ARG A 1 85 ? -23.340 -1.675 21.116 1.00 94.69 85 ARG A O 1
ATOM 668 N N . ALA A 1 86 ? -21.145 -1.751 21.630 1.00 92.56 86 ALA A N 1
ATOM 669 C CA . ALA A 1 86 ? -21.300 -1.650 23.078 1.00 92.56 86 ALA A CA 1
ATOM 670 C C . ALA A 1 86 ? -22.010 -0.347 23.480 1.00 92.56 86 ALA A C 1
ATOM 672 O O . ALA A 1 86 ? -23.022 -0.386 24.177 1.00 92.56 86 ALA A O 1
ATOM 673 N N . ARG A 1 87 ? -21.557 0.797 22.955 1.00 94.50 87 ARG A N 1
ATOM 674 C CA . ARG A 1 87 ? -22.147 2.110 23.240 1.00 94.50 87 ARG A CA 1
ATOM 675 C C . ARG A 1 87 ? -23.578 2.235 22.725 1.00 94.50 87 ARG A C 1
ATOM 677 O O . ARG A 1 87 ? -24.441 2.741 23.432 1.00 94.50 87 ARG A O 1
ATOM 684 N N . ARG A 1 88 ? -23.865 1.713 21.525 1.00 95.81 88 ARG A N 1
ATOM 685 C CA . ARG A 1 88 ? -25.236 1.674 20.980 1.00 95.81 88 ARG A CA 1
ATOM 686 C C . ARG A 1 88 ? -26.193 0.844 21.839 1.00 95.81 88 ARG A C 1
ATOM 688 O O . ARG A 1 88 ? -27.363 1.194 21.925 1.00 95.81 88 ARG A O 1
ATOM 695 N N . ARG A 1 89 ? -25.723 -0.254 22.441 1.00 95.00 89 ARG A N 1
ATOM 696 C CA . ARG A 1 89 ? -26.520 -1.064 23.379 1.00 95.00 89 ARG A CA 1
ATOM 697 C C . ARG A 1 89 ? -26.767 -0.312 24.680 1.00 95.00 89 ARG A C 1
ATOM 699 O O . ARG A 1 89 ? -27.918 -0.206 25.088 1.00 95.00 89 ARG A O 1
ATOM 706 N N . PHE A 1 90 ? -25.718 0.275 25.248 1.00 94.56 90 PHE A N 1
ATOM 707 C CA . PHE A 1 90 ? -25.815 1.060 26.475 1.00 94.56 90 PHE A CA 1
ATOM 708 C C . PHE A 1 90 ? -26.800 2.229 26.336 1.00 94.56 90 PHE A C 1
ATOM 710 O O . PHE A 1 90 ? -27.689 2.386 27.164 1.00 94.56 90 PHE A O 1
ATOM 717 N N . ALA A 1 91 ? -26.747 2.965 25.220 1.00 95.50 91 ALA A N 1
ATOM 718 C CA . ALA A 1 91 ? -27.684 4.053 24.921 1.00 95.50 91 ALA A CA 1
ATOM 719 C C . ALA A 1 91 ? -29.160 3.609 24.820 1.00 95.50 91 ALA A C 1
ATOM 721 O O . ALA A 1 91 ? -30.059 4.440 24.884 1.00 95.50 91 ALA A O 1
ATOM 722 N N . ARG A 1 92 ? -29.425 2.306 24.652 1.00 96.19 92 ARG A N 1
ATOM 723 C CA . ARG A 1 92 ? -30.775 1.715 24.643 1.00 96.19 92 ARG A CA 1
ATOM 724 C C . ARG A 1 92 ? -31.178 1.125 25.999 1.00 96.19 92 ARG A C 1
ATOM 726 O O . ARG A 1 92 ? -32.204 0.458 26.075 1.00 96.19 92 ARG A O 1
ATOM 733 N N . GLY A 1 93 ? -30.368 1.316 27.040 1.00 95.31 93 GLY A N 1
ATOM 734 C CA . GLY A 1 93 ? -30.558 0.681 28.343 1.00 95.31 93 GLY A CA 1
ATOM 735 C C . GLY A 1 93 ? -30.234 -0.814 28.348 1.00 95.31 93 GLY A C 1
ATOM 736 O O . GLY A 1 93 ? -30.710 -1.526 29.220 1.00 95.31 93 GLY A O 1
ATOM 737 N N . LEU A 1 94 ? -29.454 -1.317 27.383 1.00 95.44 94 LEU A N 1
ATOM 738 C CA . LEU A 1 94 ? -29.028 -2.718 27.329 1.00 95.44 94 LEU A CA 1
ATOM 739 C C . LEU A 1 94 ? -27.566 -2.860 27.761 1.00 95.44 94 LEU A C 1
ATOM 741 O O . LEU A 1 94 ? -26.720 -2.031 27.425 1.00 95.44 94 LEU A O 1
ATOM 745 N N . CYS A 1 95 ? -27.232 -3.974 28.408 1.00 93.06 95 CYS A N 1
ATOM 746 C CA . CYS A 1 95 ? -25.865 -4.301 28.782 1.00 93.06 95 CYS A CA 1
ATOM 747 C C . CYS A 1 95 ? -24.953 -4.335 27.536 1.00 93.06 95 CYS A C 1
ATOM 749 O O . CYS A 1 95 ? -25.256 -5.044 26.567 1.00 93.06 95 CYS A O 1
ATOM 751 N N . PRO A 1 96 ? -23.801 -3.636 27.536 1.00 92.00 96 PRO A N 1
ATOM 752 C CA . PRO A 1 96 ? -22.906 -3.590 26.379 1.00 92.00 96 PRO A CA 1
ATOM 753 C C . PRO A 1 96 ? -22.361 -4.976 25.986 1.00 92.00 96 PRO A C 1
ATOM 755 O O . PRO A 1 96 ? -22.158 -5.241 24.795 1.00 92.00 96 PRO A O 1
ATOM 758 N N . ARG A 1 97 ? -22.196 -5.882 26.964 1.00 89.94 97 ARG A N 1
ATOM 759 C CA . ARG A 1 97 ? -21.607 -7.220 26.794 1.00 89.94 97 ARG A CA 1
ATOM 760 C C . ARG A 1 97 ? -22.628 -8.261 26.320 1.00 89.94 97 ARG A C 1
ATOM 762 O O . ARG A 1 97 ? -22.513 -8.744 25.193 1.00 89.94 97 ARG A O 1
ATOM 769 N N . CYS A 1 98 ? -23.639 -8.572 27.136 1.00 92.44 98 CYS A N 1
ATOM 770 C CA . CYS A 1 98 ? -24.621 -9.630 26.848 1.00 92.44 98 CYS A CA 1
ATOM 771 C C . CYS A 1 98 ? -25.942 -9.138 26.231 1.00 92.44 98 CYS A C 1
ATOM 773 O O . CYS A 1 98 ? -26.715 -9.961 25.758 1.00 92.44 98 CYS A O 1
ATOM 775 N N . ALA A 1 99 ? -26.185 -7.822 26.175 1.00 94.56 99 ALA A N 1
ATOM 776 C CA . ALA A 1 99 ? -27.448 -7.212 25.735 1.00 94.56 99 ALA A CA 1
ATOM 777 C C . ALA A 1 99 ? -28.676 -7.445 26.645 1.00 94.56 99 ALA A C 1
ATOM 779 O O . ALA A 1 99 ? -29.793 -7.208 26.194 1.00 94.56 99 ALA A O 1
ATOM 780 N N . TYR A 1 100 ? -28.480 -7.840 27.909 1.00 94.38 100 TYR A N 1
ATOM 781 C CA . TYR A 1 100 ? -29.544 -7.884 28.926 1.00 94.38 100 TYR A CA 1
ATOM 782 C C . TYR A 1 100 ? -30.125 -6.488 29.213 1.00 94.38 100 TYR A C 1
ATOM 784 O O . TYR A 1 100 ? -29.386 -5.506 29.168 1.00 94.38 100 TYR A O 1
ATOM 792 N N . ASP A 1 101 ? -31.417 -6.390 29.523 1.00 95.44 101 ASP A N 1
ATOM 793 C CA . ASP A 1 101 ? -32.092 -5.118 29.812 1.00 95.44 101 ASP A CA 1
ATOM 794 C C . ASP A 1 101 ? -31.727 -4.579 31.206 1.00 95.44 101 ASP A C 1
ATOM 796 O O . ASP A 1 101 ? -32.016 -5.199 32.225 1.00 95.44 101 ASP A O 1
ATOM 800 N N . LEU A 1 102 ? -31.077 -3.416 31.251 1.00 93.31 102 LEU A N 1
ATOM 801 C CA . LEU A 1 102 ? -30.625 -2.752 32.476 1.00 93.31 102 LEU A CA 1
ATOM 802 C C . LEU A 1 102 ? -31.607 -1.681 32.973 1.00 93.31 102 LEU A C 1
ATOM 804 O O . LEU A 1 102 ? -31.284 -0.954 33.903 1.00 93.31 102 LEU A O 1
ATOM 808 N N . ARG A 1 103 ? -32.806 -1.558 32.386 1.00 90.94 103 ARG A N 1
ATOM 809 C CA . ARG A 1 103 ? -33.804 -0.548 32.796 1.00 90.94 103 ARG A CA 1
ATOM 810 C C . ARG A 1 103 ? -34.474 -0.831 34.154 1.00 90.94 103 ARG A C 1
ATOM 812 O O . ARG A 1 103 ? -35.315 -0.047 34.583 1.00 90.94 103 ARG A O 1
ATOM 819 N N . GLY A 1 104 ? -34.127 -1.932 34.824 1.00 82.50 104 GLY A N 1
ATOM 820 C CA . GLY A 1 104 ? -34.599 -2.275 36.172 1.00 82.50 104 GLY A CA 1
ATOM 821 C C . GLY A 1 104 ? -33.721 -1.707 37.303 1.00 82.50 104 GLY A C 1
ATOM 822 O O . GLY A 1 104 ? -32.649 -1.161 37.048 1.00 82.50 104 GLY A O 1
ATOM 823 N N . PRO A 1 105 ? -34.142 -1.840 38.574 1.00 68.19 105 PRO A N 1
ATOM 824 C CA . PRO A 1 105 ? -33.345 -1.413 39.721 1.00 68.19 105 PRO A CA 1
ATOM 825 C C . PRO A 1 105 ? -32.115 -2.319 39.900 1.00 68.19 105 PRO A C 1
ATOM 827 O O . PRO A 1 105 ? -32.239 -3.462 40.332 1.00 68.19 105 PRO A O 1
ATOM 830 N N . GLY A 1 106 ? -30.918 -1.820 39.579 1.00 68.19 106 GLY A N 1
ATOM 831 C CA . GLY A 1 106 ? -29.668 -2.529 39.870 1.00 68.19 106 GLY A CA 1
ATOM 832 C C . GLY A 1 106 ? -28.449 -2.014 39.104 1.00 68.19 106 GLY A C 1
ATOM 833 O O . GLY A 1 106 ? -28.533 -1.707 37.922 1.00 68.19 106 GLY A O 1
ATOM 834 N N . GLY A 1 107 ? -27.306 -1.936 39.796 1.00 81.88 107 GLY A N 1
ATOM 835 C CA . GLY A 1 107 ? -26.033 -1.455 39.249 1.00 81.88 107 GLY A CA 1
ATOM 836 C C . GLY A 1 107 ? -25.364 -2.411 38.251 1.00 81.88 107 GLY A C 1
ATOM 837 O O . GLY A 1 107 ? -25.127 -2.035 37.109 1.00 81.88 107 GLY A O 1
ATOM 838 N N . ALA A 1 108 ? -25.023 -3.637 38.661 1.00 91.44 108 ALA A N 1
ATOM 839 C CA . ALA A 1 108 ? -24.343 -4.613 37.799 1.00 91.44 108 ALA A CA 1
ATOM 840 C C . ALA A 1 108 ? -25.336 -5.503 37.030 1.00 91.44 108 ALA A C 1
ATOM 842 O O . ALA A 1 108 ? -26.417 -5.821 37.521 1.00 91.44 108 ALA A O 1
ATOM 843 N N . CYS A 1 109 ? -24.953 -5.942 35.829 1.00 92.62 109 CYS A N 1
ATOM 844 C CA . CYS A 1 109 ? -25.760 -6.841 35.008 1.00 92.62 109 CYS A CA 1
ATOM 845 C C . CYS A 1 109 ? -25.908 -8.223 35.678 1.00 92.62 109 CYS A C 1
ATOM 847 O O . CYS A 1 109 ? -24.883 -8.854 35.946 1.00 92.62 109 CYS A O 1
ATOM 849 N N . PRO A 1 110 ? -27.133 -8.749 35.871 1.00 92.69 110 PRO A N 1
ATOM 850 C CA . PRO A 1 110 ? -27.345 -10.029 36.554 1.00 92.69 110 PRO A CA 1
ATOM 851 C C . PRO A 1 110 ? -26.838 -11.245 35.762 1.00 92.69 110 PRO A C 1
ATOM 853 O O . PRO A 1 110 ? -26.464 -12.242 36.363 1.00 92.69 110 PRO A O 1
ATOM 856 N N . GLU A 1 111 ? -26.775 -11.158 34.428 1.00 93.50 111 GLU A N 1
ATOM 857 C CA . GLU A 1 111 ? -26.342 -12.273 33.569 1.00 93.50 111 GLU A CA 1
ATOM 858 C C . GLU A 1 111 ? -24.820 -12.418 33.500 1.00 93.50 111 GLU A C 1
ATOM 860 O O . GLU A 1 111 ? -24.264 -13.505 33.617 1.00 93.50 111 GLU A O 1
ATOM 865 N N . CYS A 1 112 ? -24.117 -11.308 33.262 1.00 91.06 112 CYS A N 1
ATOM 866 C CA . CYS A 1 112 ? -22.681 -11.339 32.970 1.00 91.06 112 CYS A CA 1
ATOM 867 C C . CYS A 1 112 ? -21.810 -10.658 34.029 1.00 91.06 112 CYS A C 1
ATOM 869 O O . CYS A 1 112 ? -20.589 -10.629 33.872 1.00 91.06 112 CYS A O 1
ATOM 871 N N . GLY A 1 113 ? -22.422 -10.049 35.048 1.00 91.50 113 GLY A N 1
ATOM 872 C CA . GLY A 1 113 ? -21.735 -9.301 36.100 1.00 91.50 113 GLY A CA 1
ATOM 873 C C . GLY A 1 113 ? -21.070 -7.999 35.642 1.00 91.50 113 GLY A C 1
ATOM 874 O O . GLY A 1 113 ? -20.380 -7.368 36.435 1.00 91.50 113 GLY A O 1
ATOM 875 N N . ALA A 1 114 ? -21.229 -7.583 34.378 1.00 89.88 114 ALA A N 1
ATOM 876 C CA . ALA A 1 114 ? -20.625 -6.342 33.892 1.00 89.88 114 ALA A CA 1
ATOM 877 C C . ALA A 1 114 ? -21.220 -5.121 34.620 1.00 89.88 114 ALA A C 1
ATOM 879 O O . ALA A 1 114 ? -22.439 -5.086 34.819 1.00 89.88 114 ALA A O 1
ATOM 880 N N . PRO A 1 115 ? -20.404 -4.113 34.979 1.00 89.00 115 PRO A N 1
ATOM 881 C CA . PRO A 1 115 ? -20.912 -2.890 35.591 1.00 89.00 115 PRO A CA 1
ATOM 882 C C . PRO A 1 115 ? -21.864 -2.171 34.626 1.00 89.00 115 PRO A C 1
ATOM 884 O O . PRO A 1 115 ? -21.630 -2.146 33.415 1.00 89.00 115 PRO A O 1
ATOM 887 N N . GLY A 1 116 ? -22.938 -1.581 35.153 1.00 88.12 116 GLY A N 1
ATOM 888 C CA . GLY A 1 116 ? -23.890 -0.752 34.405 1.00 88.12 116 GLY A CA 1
ATOM 889 C C . GLY A 1 116 ? -23.350 0.637 34.051 1.00 88.12 116 GLY A C 1
ATOM 890 O O . GLY A 1 116 ? -24.102 1.606 34.058 1.00 88.12 116 GLY A O 1
ATOM 891 N N . GLU A 1 117 ? -22.053 0.748 33.772 1.00 91.00 117 GLU A N 1
ATOM 892 C CA . GLU A 1 117 ? -21.372 2.003 33.445 1.00 91.00 117 GLU A CA 1
ATOM 893 C C . GLU A 1 117 ? -21.274 2.208 31.925 1.00 91.00 117 GLU A C 1
ATOM 895 O O . GLU A 1 117 ? -21.253 1.243 31.150 1.00 91.00 117 GLU A O 1
ATOM 900 N N . GLU A 1 118 ? -21.198 3.472 31.483 1.00 90.69 118 GLU A N 1
ATOM 901 C CA . GLU A 1 118 ? -20.996 3.775 30.062 1.00 90.69 118 GLU A CA 1
ATOM 902 C C . GLU A 1 118 ? -19.630 3.223 29.613 1.00 90.69 118 GLU A C 1
ATOM 904 O O . GLU A 1 118 ? -18.608 3.503 30.248 1.00 90.69 118 GLU A O 1
ATOM 909 N N . PRO A 1 119 ? -19.565 2.458 28.507 1.00 90.19 119 PRO A N 1
ATOM 910 C CA . PRO A 1 119 ? -18.292 1.973 27.999 1.00 90.19 119 PRO A CA 1
ATOM 911 C C . PRO A 1 119 ? -17.377 3.149 27.611 1.00 90.19 119 PRO A C 1
ATOM 913 O O . PRO A 1 119 ? -17.832 4.092 26.956 1.00 90.19 119 PRO A O 1
ATOM 916 N N . PRO A 1 120 ? -16.070 3.091 27.934 1.00 90.44 120 PRO A N 1
ATOM 917 C CA . PRO A 1 120 ? -15.151 4.183 27.648 1.00 90.44 120 PRO A CA 1
ATOM 918 C C . PRO A 1 120 ? -15.026 4.442 26.140 1.00 90.44 120 PRO A C 1
ATOM 920 O O . PRO A 1 120 ? -15.041 3.518 25.313 1.00 90.44 120 PRO A O 1
ATOM 923 N N . ALA A 1 121 ? -14.855 5.718 25.780 1.00 90.88 121 ALA A N 1
ATOM 924 C CA . ALA A 1 121 ? -14.616 6.127 24.400 1.00 90.88 121 ALA A CA 1
ATOM 925 C C . ALA A 1 121 ? -13.332 5.485 23.849 1.00 90.88 121 ALA A C 1
ATOM 927 O O . ALA A 1 121 ? -12.310 5.416 24.537 1.00 90.88 121 ALA A O 1
ATOM 928 N N . TYR A 1 122 ? -13.379 5.035 22.591 1.00 91.75 122 TYR A N 1
ATOM 929 C CA . TYR A 1 122 ? -12.207 4.481 21.919 1.00 91.75 122 TYR A CA 1
ATOM 930 C C . TYR A 1 122 ? -11.090 5.529 21.850 1.00 91.75 122 TYR A C 1
ATOM 932 O O . TYR A 1 122 ? -11.313 6.662 21.423 1.00 91.75 122 TYR A O 1
ATOM 940 N N . ARG A 1 123 ? -9.878 5.133 22.246 1.00 94.50 123 ARG A N 1
ATOM 941 C CA . ARG A 1 123 ? -8.664 5.942 22.122 1.00 94.50 123 ARG A CA 1
ATOM 942 C C . ARG A 1 123 ? -7.661 5.192 21.263 1.00 94.50 123 ARG A C 1
ATOM 944 O O . ARG A 1 123 ? -7.415 4.006 21.489 1.00 94.50 123 ARG A O 1
ATOM 951 N N . LEU A 1 124 ? -7.063 5.889 20.300 1.00 94.44 124 LEU A N 1
ATOM 952 C CA . LEU A 1 124 ? -5.979 5.330 19.504 1.00 94.44 124 LEU A CA 1
ATOM 953 C C . LEU A 1 124 ? -4.774 5.093 20.424 1.00 94.44 124 LEU A C 1
ATOM 955 O O . LEU A 1 124 ? -4.174 6.030 20.943 1.00 94.44 124 LEU A O 1
ATOM 959 N N . THR A 1 125 ? -4.458 3.825 20.680 1.00 94.38 125 THR A N 1
ATOM 960 C CA . THR A 1 125 ? -3.366 3.456 21.588 1.00 94.38 125 THR A CA 1
ATOM 961 C C . THR A 1 125 ? -2.021 3.473 20.864 1.00 94.38 125 THR A C 1
ATOM 963 O O . THR A 1 125 ? -1.939 3.137 19.682 1.00 94.38 125 THR A O 1
ATOM 966 N N . ALA A 1 126 ? -0.932 3.757 21.585 1.00 95.00 126 ALA A N 1
ATOM 967 C CA . ALA A 1 126 ? 0.427 3.649 21.039 1.00 95.00 126 ALA A CA 1
ATOM 968 C C . ALA A 1 126 ? 0.727 2.238 20.490 1.00 95.00 126 ALA A C 1
ATOM 970 O O . ALA A 1 126 ? 1.453 2.078 19.512 1.00 95.00 126 ALA A O 1
ATOM 971 N N . ALA A 1 127 ? 0.120 1.201 21.077 1.00 93.94 127 ALA A N 1
ATOM 972 C CA . ALA A 1 127 ? 0.227 -0.166 20.582 1.00 93.94 127 ALA A CA 1
ATOM 973 C C . ALA A 1 127 ? -0.422 -0.348 19.198 1.00 93.94 127 ALA A C 1
ATOM 975 O O . ALA A 1 127 ? 0.148 -1.055 18.368 1.00 93.94 127 ALA A O 1
ATOM 976 N N . ALA A 1 128 ? -1.573 0.284 18.937 1.00 94.00 128 ALA A N 1
ATOM 977 C CA . ALA A 1 128 ? -2.213 0.272 17.620 1.00 94.00 128 ALA A CA 1
ATOM 978 C C . ALA A 1 128 ? -1.340 0.982 16.575 1.00 94.00 128 ALA A C 1
ATOM 980 O O . ALA A 1 128 ? -1.052 0.404 15.528 1.00 94.00 128 ALA A O 1
ATOM 981 N N . VAL A 1 129 ? -0.823 2.171 16.910 1.00 96.50 129 VAL A N 1
ATOM 982 C CA . VAL A 1 129 ? 0.097 2.928 16.043 1.00 96.50 129 VAL A CA 1
ATOM 983 C C . VAL A 1 129 ? 1.349 2.110 15.723 1.00 96.50 129 VAL A C 1
ATOM 985 O O . VAL A 1 129 ? 1.713 1.971 14.560 1.00 96.50 129 VAL A O 1
ATOM 988 N N . ARG A 1 130 ? 1.973 1.484 16.731 1.00 97.56 130 ARG A N 1
ATOM 989 C CA . ARG A 1 130 ? 3.163 0.640 16.542 1.00 97.56 130 ARG A CA 1
ATOM 990 C C . ARG A 1 130 ? 2.893 -0.560 15.632 1.00 97.56 130 ARG A C 1
ATOM 992 O O . ARG A 1 130 ? 3.733 -0.887 14.802 1.00 97.56 130 ARG A O 1
ATOM 999 N N . ARG A 1 131 ? 1.744 -1.231 15.773 1.00 96.56 131 ARG A N 1
ATOM 1000 C CA . ARG A 1 131 ? 1.365 -2.347 14.884 1.00 96.56 131 ARG A CA 1
ATOM 1001 C C . ARG A 1 131 ? 1.174 -1.874 13.448 1.00 96.56 131 ARG A C 1
ATOM 1003 O O . ARG A 1 131 ? 1.655 -2.534 12.536 1.00 96.56 131 ARG A O 1
ATOM 1010 N N . PHE A 1 132 ? 0.498 -0.744 13.258 1.00 97.25 132 PHE A N 1
ATOM 1011 C CA . PHE A 1 132 ? 0.305 -0.169 11.933 1.00 97.25 132 PHE A CA 1
ATOM 1012 C C . PHE A 1 132 ? 1.635 0.244 11.294 1.00 97.25 132 PHE A C 1
ATOM 1014 O O . PHE A 1 132 ? 1.867 -0.084 10.138 1.00 97.25 132 PHE A O 1
ATOM 1021 N N . ALA A 1 133 ? 2.540 0.867 12.054 1.00 97.25 133 ALA A N 1
ATOM 1022 C CA . ALA A 1 133 ? 3.879 1.216 11.580 1.00 97.25 133 ALA A CA 1
ATOM 1023 C C . ALA A 1 133 ? 4.664 -0.018 11.102 1.00 97.25 133 ALA A C 1
ATOM 1025 O O . ALA A 1 133 ? 5.290 0.024 10.047 1.00 97.25 133 ALA A O 1
ATOM 1026 N N . TRP A 1 134 ? 4.574 -1.141 11.827 1.00 98.25 134 TRP A N 1
ATOM 1027 C CA . TRP A 1 134 ? 5.164 -2.408 11.384 1.00 98.25 134 TRP A CA 1
ATOM 1028 C C . TRP A 1 134 ? 4.531 -2.943 10.099 1.00 98.25 134 TRP A C 1
ATOM 1030 O O . TRP A 1 134 ? 5.259 -3.341 9.194 1.00 98.25 134 TRP A O 1
ATOM 1040 N N . ILE A 1 135 ? 3.198 -2.931 9.993 1.00 97.88 135 ILE A N 1
ATOM 1041 C CA . ILE A 1 135 ? 2.497 -3.336 8.765 1.00 97.88 135 ILE A CA 1
ATOM 1042 C C . ILE A 1 135 ? 2.948 -2.465 7.588 1.00 97.88 135 ILE A C 1
ATOM 1044 O O . ILE A 1 135 ? 3.260 -3.002 6.532 1.00 97.88 135 ILE A O 1
ATOM 1048 N N . LEU A 1 136 ? 3.026 -1.146 7.779 1.00 97.44 136 LEU A N 1
ATOM 1049 C CA . LEU A 1 136 ? 3.441 -0.191 6.754 1.00 97.44 136 LEU A CA 1
ATOM 1050 C C . LEU A 1 136 ? 4.880 -0.449 6.288 1.00 97.44 136 LEU A C 1
ATOM 1052 O O . LEU A 1 136 ? 5.127 -0.511 5.088 1.00 97.44 136 LEU A O 1
ATOM 1056 N N . LEU A 1 137 ? 5.809 -0.651 7.229 1.00 97.44 137 LEU A N 1
ATOM 1057 C CA . LEU A 1 137 ? 7.212 -0.942 6.933 1.00 97.44 137 LEU A CA 1
ATOM 1058 C C . LEU A 1 137 ? 7.360 -2.243 6.134 1.00 97.44 137 LEU A C 1
ATOM 1060 O O . LEU A 1 137 ? 8.030 -2.261 5.104 1.00 97.44 137 LEU A O 1
ATOM 1064 N N . VAL A 1 138 ? 6.712 -3.323 6.583 1.00 98.25 138 VAL A N 1
ATOM 1065 C CA . VAL A 1 138 ? 6.748 -4.617 5.886 1.00 98.25 138 VAL A CA 1
ATOM 1066 C C . VAL A 1 138 ? 6.110 -4.490 4.502 1.00 98.25 138 VAL A C 1
ATOM 1068 O O . VAL A 1 138 ? 6.702 -4.923 3.517 1.00 98.25 138 VAL A O 1
ATOM 1071 N N . ALA A 1 139 ? 4.942 -3.852 4.400 1.00 98.19 139 ALA A N 1
ATOM 1072 C CA . ALA A 1 139 ? 4.258 -3.646 3.129 1.00 98.19 139 ALA A CA 1
ATOM 1073 C C . ALA A 1 139 ? 5.121 -2.878 2.120 1.00 98.19 139 ALA A C 1
ATOM 1075 O O . ALA A 1 139 ? 5.187 -3.276 0.958 1.00 98.19 139 ALA A O 1
ATOM 1076 N N . TRP A 1 140 ? 5.794 -1.812 2.566 1.00 98.25 140 TRP A N 1
ATOM 1077 C CA . TRP A 1 140 ? 6.676 -0.993 1.736 1.00 98.25 140 TRP A CA 1
ATOM 1078 C C . TRP A 1 140 ? 7.881 -1.781 1.224 1.00 98.25 140 TRP A C 1
ATOM 1080 O O . TRP A 1 140 ? 8.155 -1.752 0.024 1.00 98.25 140 TRP A O 1
ATOM 1090 N N . LEU A 1 141 ? 8.562 -2.522 2.104 1.00 97.75 141 LEU A N 1
ATOM 1091 C CA . LEU A 1 141 ? 9.717 -3.340 1.726 1.00 97.75 141 LEU A CA 1
ATOM 1092 C C . LEU A 1 141 ? 9.334 -4.403 0.692 1.00 97.75 141 LEU A C 1
ATOM 1094 O O . LEU A 1 141 ? 9.957 -4.488 -0.365 1.00 97.75 141 LEU A O 1
ATOM 1098 N N . PHE A 1 142 ? 8.282 -5.179 0.964 1.00 98.44 142 PHE A N 1
ATOM 1099 C CA . PHE A 1 142 ? 7.833 -6.228 0.048 1.00 98.44 142 PHE A CA 1
ATOM 1100 C C . PHE A 1 142 ? 7.277 -5.655 -1.260 1.00 98.44 142 PHE A C 1
ATOM 1102 O O . PHE A 1 142 ? 7.622 -6.151 -2.328 1.00 98.44 142 PHE A O 1
ATOM 1109 N N . GLY A 1 143 ? 6.460 -4.600 -1.202 1.00 98.12 143 GLY A N 1
ATOM 1110 C CA . GLY A 1 143 ? 5.892 -3.964 -2.393 1.00 98.12 143 GLY A CA 1
ATOM 1111 C C . GLY A 1 143 ? 6.973 -3.402 -3.316 1.00 98.12 143 GLY A C 1
ATOM 1112 O O . GLY A 1 143 ? 6.941 -3.657 -4.518 1.00 98.12 143 GLY A O 1
ATOM 1113 N N . SER A 1 144 ? 7.975 -2.722 -2.750 1.00 98.00 144 SER A N 1
ATOM 1114 C CA . SER A 1 144 ? 9.109 -2.178 -3.511 1.00 98.00 144 SER A CA 1
ATOM 1115 C C . SER A 1 144 ? 9.979 -3.287 -4.110 1.00 98.00 144 SER A C 1
ATOM 1117 O O . SER A 1 144 ? 10.356 -3.206 -5.274 1.00 98.00 144 SER A O 1
ATOM 1119 N N . ALA A 1 145 ? 10.258 -4.355 -3.353 1.00 97.38 145 ALA A N 1
ATOM 1120 C CA . ALA A 1 145 ? 11.044 -5.487 -3.843 1.00 97.38 145 ALA A CA 1
ATOM 1121 C C . ALA A 1 145 ? 10.348 -6.235 -4.994 1.00 97.38 145 ALA A C 1
ATOM 1123 O O . ALA A 1 145 ? 10.987 -6.564 -5.993 1.00 97.38 145 ALA A O 1
ATOM 1124 N N . ILE A 1 146 ? 9.034 -6.471 -4.883 1.00 98.19 146 ILE A N 1
ATOM 1125 C CA . ILE A 1 146 ? 8.232 -7.061 -5.965 1.00 98.19 146 ILE A CA 1
ATOM 1126 C C . ILE A 1 146 ? 8.226 -6.127 -7.181 1.00 98.19 146 ILE A C 1
ATOM 1128 O O . ILE A 1 146 ? 8.377 -6.595 -8.308 1.00 98.19 146 ILE A O 1
ATOM 1132 N N . GLY A 1 147 ? 8.085 -4.817 -6.955 1.00 97.19 147 GLY A N 1
ATOM 1133 C CA . GLY A 1 147 ? 8.104 -3.808 -8.012 1.00 97.19 147 GLY A CA 1
ATOM 1134 C C . GLY A 1 147 ? 9.417 -3.802 -8.788 1.00 97.19 147 GLY A C 1
ATOM 1135 O O . GLY A 1 147 ? 9.402 -3.837 -10.015 1.00 97.19 147 GLY A O 1
ATOM 1136 N N . GLU A 1 148 ? 10.552 -3.841 -8.093 1.00 97.31 148 GLU A N 1
ATOM 1137 C CA . GLU A 1 148 ? 11.873 -3.894 -8.727 1.00 97.31 148 GLU A CA 1
ATOM 1138 C C . GLU A 1 148 ? 12.077 -5.198 -9.509 1.00 97.31 148 GLU A C 1
ATOM 1140 O O . GLU A 1 148 ? 12.478 -5.169 -10.671 1.00 97.31 148 GLU A O 1
ATOM 1145 N N . ALA A 1 149 ? 11.722 -6.348 -8.927 1.00 97.19 149 ALA A N 1
ATOM 1146 C CA . ALA A 1 149 ? 11.811 -7.635 -9.619 1.00 97.19 149 ALA A CA 1
ATOM 1147 C C . ALA A 1 149 ? 10.950 -7.670 -10.896 1.00 97.19 149 ALA A C 1
ATOM 1149 O O . ALA A 1 149 ? 11.367 -8.219 -11.919 1.00 97.19 149 ALA A O 1
ATOM 1150 N N . TRP A 1 150 ? 9.762 -7.061 -10.851 1.00 97.44 150 TRP A N 1
ATOM 1151 C CA . TRP A 1 150 ? 8.880 -6.921 -12.008 1.00 97.44 150 TRP A CA 1
ATOM 1152 C C . TRP A 1 150 ? 9.509 -6.059 -13.108 1.00 97.44 150 TRP A C 1
ATOM 1154 O O . TRP A 1 150 ? 9.527 -6.467 -14.269 1.00 97.44 150 TRP A O 1
ATOM 1164 N N . MET A 1 151 ? 10.084 -4.910 -12.743 1.00 95.62 151 MET A N 1
ATOM 1165 C CA . MET A 1 151 ? 10.735 -3.999 -13.689 1.00 95.62 151 MET A CA 1
ATOM 1166 C C . MET A 1 151 ? 11.959 -4.640 -14.347 1.00 95.62 151 MET A C 1
ATOM 1168 O O . MET A 1 151 ? 12.090 -4.591 -15.567 1.00 95.62 151 MET A O 1
ATOM 1172 N N . LEU A 1 152 ? 12.808 -5.325 -13.577 1.00 95.94 152 LEU A N 1
ATOM 1173 C CA . LEU A 1 152 ? 13.970 -6.039 -14.117 1.00 95.94 152 LEU A CA 1
ATOM 1174 C C . LEU A 1 152 ? 13.563 -7.148 -15.095 1.00 95.94 152 LEU A C 1
ATOM 1176 O O . LEU A 1 152 ? 14.218 -7.346 -16.120 1.00 95.94 152 LEU A O 1
ATOM 1180 N N . ARG A 1 153 ? 12.462 -7.856 -14.813 1.00 97.19 153 ARG A N 1
ATOM 1181 C CA . ARG A 1 153 ? 11.915 -8.872 -15.720 1.00 97.19 153 ARG A CA 1
ATOM 1182 C C . ARG A 1 153 ? 11.407 -8.260 -17.027 1.00 97.19 153 ARG A C 1
ATOM 1184 O O . ARG A 1 153 ? 11.649 -8.834 -18.090 1.00 97.19 153 ARG A O 1
ATOM 1191 N N . ASP A 1 154 ? 10.709 -7.128 -16.959 1.00 96.00 154 ASP A N 1
ATOM 1192 C CA . ASP A 1 154 ? 10.229 -6.407 -18.144 1.00 96.00 154 ASP A CA 1
ATOM 1193 C C . ASP A 1 154 ? 11.409 -5.958 -19.025 1.00 96.00 154 A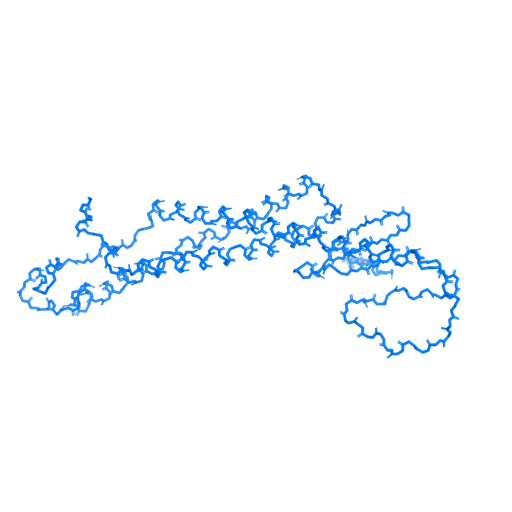SP A C 1
ATOM 1195 O O . ASP A 1 154 ? 11.441 -6.232 -20.227 1.00 96.00 154 ASP A O 1
ATOM 1199 N N . GLU A 1 155 ? 12.445 -5.382 -18.414 1.00 95.56 155 GLU A N 1
ATOM 1200 C CA . GLU A 1 155 ? 13.660 -4.941 -19.108 1.00 95.56 155 GLU A CA 1
ATOM 1201 C C . GLU A 1 155 ? 14.438 -6.105 -19.735 1.00 95.56 155 GLU A C 1
ATOM 1203 O O . GLU A 1 155 ? 14.875 -6.006 -20.883 1.00 95.56 155 GLU A O 1
ATOM 1208 N N . ALA A 1 156 ? 14.569 -7.236 -19.034 1.00 96.25 156 ALA A N 1
ATOM 1209 C CA . ALA A 1 156 ? 15.196 -8.442 -19.576 1.00 96.25 156 ALA A CA 1
ATOM 1210 C C . ALA A 1 156 ? 14.425 -8.996 -20.787 1.00 96.25 156 ALA A C 1
ATOM 1212 O O . ALA A 1 156 ? 15.027 -9.342 -21.802 1.00 96.25 156 ALA A O 1
ATOM 1213 N N . SER A 1 157 ? 13.090 -9.009 -20.713 1.00 96.06 157 SER A N 1
ATOM 1214 C CA . SER A 1 157 ? 12.224 -9.371 -21.841 1.00 96.06 157 SER A CA 1
ATOM 1215 C C . SER A 1 157 ? 12.428 -8.438 -23.041 1.00 96.06 157 SER A C 1
ATOM 1217 O O . SER A 1 157 ? 12.441 -8.891 -24.184 1.00 96.06 157 SER A O 1
ATOM 1219 N N . PHE A 1 158 ? 12.625 -7.135 -22.805 1.00 95.31 158 PHE A N 1
ATOM 1220 C CA . PHE A 1 158 ? 12.894 -6.181 -23.885 1.00 95.31 158 PHE A CA 1
ATOM 1221 C C . PHE A 1 158 ? 14.252 -6.425 -24.547 1.00 95.31 158 PHE A C 1
ATOM 1223 O O . PHE A 1 158 ? 14.331 -6.449 -25.773 1.00 95.31 158 PHE A O 1
ATOM 1230 N N . ARG A 1 159 ? 15.305 -6.664 -23.755 1.00 95.44 159 ARG A N 1
ATOM 1231 C CA . ARG A 1 159 ? 16.646 -6.990 -24.273 1.00 95.44 159 ARG A CA 1
ATOM 1232 C C . ARG A 1 159 ? 16.615 -8.229 -25.167 1.00 95.44 159 ARG A C 1
ATOM 1234 O O . ARG A 1 159 ? 17.111 -8.170 -26.286 1.00 95.44 159 ARG A O 1
ATOM 1241 N N . ALA A 1 160 ? 15.953 -9.294 -24.717 1.00 95.69 160 ALA A N 1
ATOM 1242 C CA . ALA A 1 160 ? 15.812 -10.523 -25.496 1.00 95.69 160 ALA A CA 1
ATOM 1243 C C . ALA A 1 160 ? 15.081 -10.290 -26.834 1.00 95.69 160 ALA A C 1
ATOM 1245 O O . ALA A 1 160 ? 15.484 -10.823 -27.866 1.00 95.69 160 ALA A O 1
ATOM 1246 N N . ALA A 1 161 ? 14.034 -9.456 -26.840 1.00 91.94 161 ALA A N 1
ATOM 1247 C CA . ALA A 1 161 ? 13.326 -9.094 -28.068 1.00 91.94 161 ALA A CA 1
ATOM 1248 C C . ALA A 1 161 ? 14.219 -8.302 -29.041 1.00 91.94 161 ALA A C 1
ATOM 1250 O O . ALA A 1 161 ? 14.206 -8.563 -30.242 1.00 91.94 161 ALA A O 1
ATOM 1251 N N . VAL A 1 162 ? 15.023 -7.365 -28.530 1.00 92.56 162 VAL A N 1
ATOM 1252 C CA . VAL A 1 162 ? 15.975 -6.588 -29.337 1.00 92.56 162 VAL A CA 1
ATOM 1253 C C . VAL A 1 162 ? 17.060 -7.484 -29.938 1.00 92.56 162 VAL A C 1
ATOM 1255 O O . VAL A 1 162 ? 17.355 -7.356 -31.122 1.00 92.56 162 VAL A O 1
ATOM 1258 N N . GLU A 1 163 ? 17.625 -8.412 -29.164 1.00 93.56 163 GLU A N 1
ATOM 1259 C CA . GLU A 1 163 ? 18.646 -9.358 -29.639 1.00 93.56 163 GLU A CA 1
ATOM 1260 C C . GLU A 1 163 ? 18.116 -10.274 -30.752 1.00 93.56 163 GLU A C 1
ATOM 1262 O O . GLU A 1 163 ? 18.812 -10.526 -31.739 1.00 93.56 163 GLU A O 1
ATOM 1267 N N . LEU A 1 164 ? 16.862 -10.723 -30.649 1.00 91.38 164 LEU A N 1
ATOM 1268 C CA . LEU A 1 164 ? 16.211 -11.517 -31.693 1.00 91.38 164 LEU A CA 1
ATOM 1269 C C . LEU A 1 164 ? 16.043 -10.721 -32.999 1.00 91.38 164 LEU A C 1
ATOM 1271 O O . LEU A 1 164 ? 16.352 -11.220 -34.082 1.00 91.38 164 LEU A O 1
ATOM 1275 N N . VAL A 1 165 ? 15.598 -9.464 -32.908 1.00 86.94 165 VAL A N 1
ATOM 1276 C CA . VAL A 1 165 ? 15.447 -8.590 -34.084 1.00 86.94 165 VAL A CA 1
ATOM 1277 C C . VAL A 1 165 ? 16.810 -8.254 -34.695 1.00 86.94 165 VAL A C 1
ATOM 1279 O O . VAL A 1 165 ? 16.955 -8.290 -35.913 1.00 86.94 165 VAL A O 1
ATOM 1282 N N . ALA A 1 166 ? 17.823 -7.983 -33.869 1.00 86.38 166 ALA A N 1
ATOM 1283 C CA . ALA A 1 166 ? 19.173 -7.652 -34.323 1.00 86.38 166 ALA A CA 1
ATOM 1284 C C . ALA A 1 166 ? 19.909 -8.842 -34.965 1.00 86.38 166 ALA A C 1
ATOM 1286 O O . ALA A 1 166 ? 20.738 -8.641 -35.850 1.00 86.38 166 ALA A O 1
ATOM 1287 N N . SER A 1 167 ? 19.621 -10.072 -34.528 1.00 87.56 167 SER A N 1
ATOM 1288 C CA . SER A 1 167 ? 20.237 -11.295 -35.063 1.00 87.56 167 SER A CA 1
ATOM 1289 C C . SER A 1 167 ? 19.547 -11.842 -36.311 1.00 87.56 167 SER A C 1
ATOM 1291 O O . SER A 1 167 ? 20.147 -12.648 -37.022 1.00 87.56 167 SER A O 1
ATOM 1293 N N . THR A 1 168 ? 18.319 -11.408 -36.608 1.00 85.19 168 THR A N 1
ATOM 1294 C CA . THR A 1 168 ? 17.609 -11.816 -37.823 1.00 85.19 168 THR A CA 1
ATOM 1295 C C . THR A 1 168 ? 18.326 -11.206 -39.039 1.00 85.19 168 THR A C 1
ATOM 1297 O O . THR A 1 168 ? 18.298 -9.982 -39.202 1.00 85.19 168 THR A O 1
ATOM 1300 N N . PRO A 1 169 ? 18.986 -12.009 -39.903 1.00 74.75 169 PRO A N 1
ATOM 1301 C CA . PRO A 1 169 ? 19.626 -11.498 -41.114 1.00 74.75 169 PRO A CA 1
ATOM 1302 C C . PRO A 1 169 ? 18.562 -10.780 -41.932 1.00 74.75 169 PRO A C 1
ATOM 1304 O O . PRO A 1 169 ? 17.476 -11.340 -42.056 1.00 74.75 169 PRO A O 1
ATOM 1307 N N . GLN A 1 170 ? 18.851 -9.579 -42.456 1.00 66.50 170 GLN A N 1
ATOM 1308 C CA . GLN A 1 170 ? 17.916 -8.782 -43.264 1.00 66.50 170 GLN A CA 1
ATOM 1309 C C . GLN A 1 170 ? 17.174 -9.681 -44.259 1.00 66.50 170 GLN A C 1
ATOM 1311 O O . GLN A 1 170 ? 17.690 -10.013 -45.330 1.00 66.50 170 GLN A O 1
ATOM 1316 N N . ALA A 1 171 ? 15.976 -10.123 -43.881 1.00 50.00 171 ALA A N 1
ATOM 1317 C CA . ALA A 1 171 ? 15.179 -10.977 -44.726 1.00 50.00 171 ALA A CA 1
ATOM 1318 C C . ALA A 1 171 ? 14.769 -10.102 -45.903 1.00 50.00 171 ALA A C 1
ATOM 1320 O O . ALA A 1 171 ? 14.150 -9.050 -45.736 1.00 50.00 171 ALA A O 1
ATOM 1321 N N . LYS A 1 172 ? 15.210 -10.505 -47.094 1.00 49.28 172 LYS A N 1
ATOM 1322 C CA . LYS A 1 172 ? 14.863 -9.852 -48.351 1.00 49.28 172 LYS A CA 1
ATOM 1323 C C . LYS A 1 172 ? 13.334 -9.679 -48.374 1.00 49.28 172 LYS A C 1
ATOM 1325 O O . LYS A 1 172 ? 12.639 -10.660 -48.111 1.00 49.28 172 LYS A O 1
ATOM 1330 N N . PRO A 1 173 ? 12.805 -8.476 -48.637 1.00 45.31 173 PRO A N 1
ATOM 1331 C CA . PRO A 1 173 ? 11.389 -8.210 -48.451 1.00 45.31 173 PRO A CA 1
ATOM 1332 C C . PRO A 1 173 ? 10.583 -9.082 -49.402 1.00 45.31 173 PRO A C 1
ATOM 1334 O O . PRO A 1 173 ? 10.665 -8.931 -50.621 1.00 45.31 173 PRO A O 1
ATOM 1337 N N . SER A 1 174 ? 9.807 -10.002 -48.844 1.00 48.78 174 SER A N 1
ATOM 1338 C CA . SER A 1 174 ? 8.681 -10.573 -49.557 1.00 48.78 174 SER A CA 1
ATO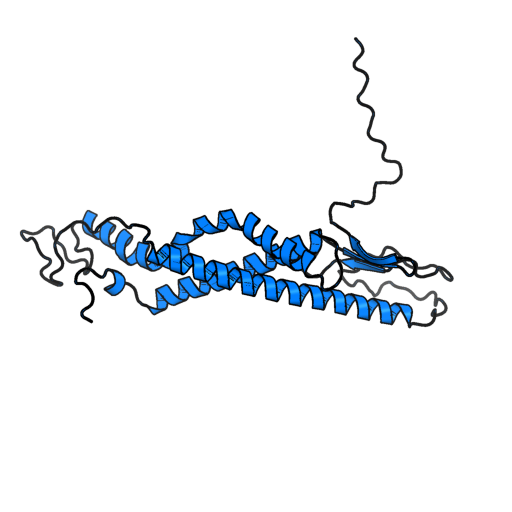M 1339 C C . SER A 1 174 ? 7.540 -9.572 -49.432 1.00 48.78 174 SER A C 1
ATOM 1341 O O . SER A 1 174 ? 7.139 -9.239 -48.320 1.00 48.78 174 SER A O 1
ATOM 1343 N N . THR A 1 175 ? 7.018 -9.096 -50.555 1.00 51.88 175 THR A N 1
ATOM 1344 C CA . THR A 1 175 ? 5.827 -8.238 -50.700 1.00 51.88 175 THR A CA 1
ATOM 1345 C C . THR A 1 175 ? 4.523 -8.950 -50.284 1.00 51.88 175 THR A C 1
ATOM 1347 O O . THR A 1 17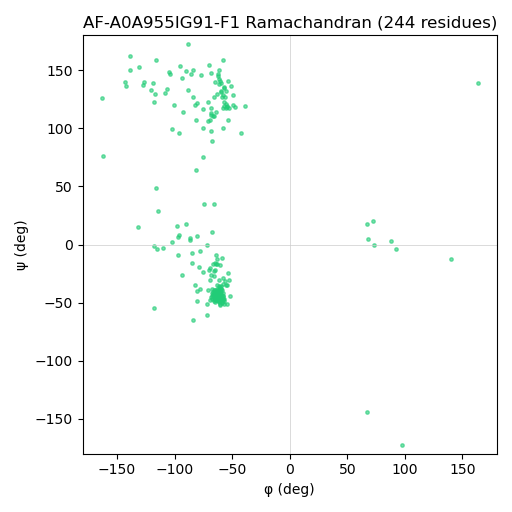5 ? 3.476 -8.759 -50.894 1.00 51.88 175 THR A O 1
ATOM 1350 N N . GLY A 1 176 ? 4.592 -9.819 -49.274 1.00 51.44 176 GLY A N 1
ATOM 1351 C CA . GLY A 1 176 ? 3.488 -10.622 -48.769 1.00 51.44 176 GLY A CA 1
ATOM 1352 C C . GLY A 1 176 ? 2.640 -9.838 -47.776 1.00 51.44 176 GLY A C 1
ATOM 1353 O O . GLY A 1 176 ? 3.159 -9.278 -46.818 1.00 51.44 176 GLY A O 1
ATOM 1354 N N . ASP A 1 177 ? 1.345 -9.825 -48.058 1.00 49.41 177 ASP A N 1
ATOM 1355 C CA . ASP A 1 177 ? 0.233 -9.232 -47.319 1.00 49.41 177 ASP A CA 1
ATOM 1356 C C . ASP A 1 177 ? 0.355 -9.373 -45.783 1.00 49.41 177 ASP A C 1
ATOM 1358 O O . ASP A 1 177 ? 0.434 -10.481 -45.249 1.00 49.41 177 ASP A O 1
ATOM 1362 N N . LEU A 1 178 ? 0.401 -8.239 -45.073 1.00 48.19 178 LEU A N 1
ATOM 1363 C CA . LEU A 1 178 ? 0.650 -8.142 -43.623 1.00 48.19 178 LEU A CA 1
ATOM 1364 C C . LEU A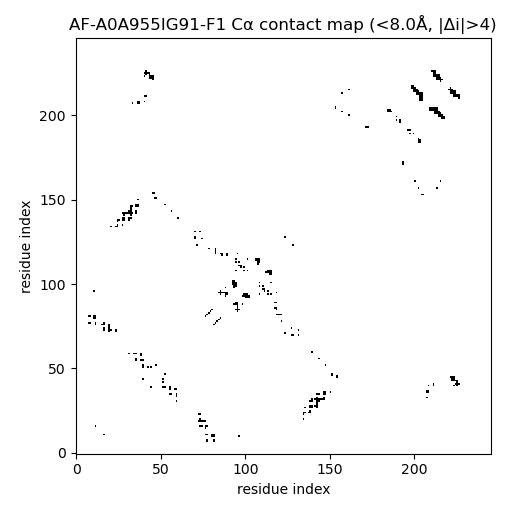 1 178 ? -0.634 -8.003 -42.786 1.00 48.19 178 LEU A C 1
ATOM 1366 O O . LEU A 1 178 ? -0.570 -7.683 -41.602 1.00 48.19 178 LEU A O 1
ATOM 1370 N N . SER A 1 179 ? -1.807 -8.294 -43.345 1.00 54.56 179 SER A N 1
ATOM 1371 C CA . SER A 1 179 ? -3.110 -8.133 -42.678 1.00 54.56 179 SER A CA 1
ATOM 1372 C C . SER A 1 179 ? -3.380 -9.080 -41.486 1.00 54.56 179 SER A C 1
ATOM 1374 O O . SER A 1 179 ? -4.522 -9.188 -41.045 1.00 54.56 179 SER A O 1
ATOM 1376 N N . GLY A 1 180 ? -2.380 -9.816 -40.982 1.00 49.06 180 GLY A N 1
ATOM 1377 C CA . GLY A 1 180 ? -2.553 -10.905 -40.008 1.00 49.06 180 GLY A CA 1
ATOM 1378 C C . GLY A 1 180 ? -1.885 -10.732 -38.638 1.00 49.06 180 GLY A C 1
ATOM 1379 O O . GLY A 1 180 ? -2.020 -11.627 -37.805 1.00 49.06 180 GLY A O 1
ATOM 1380 N N . LEU A 1 181 ? -1.161 -9.637 -38.376 1.00 48.84 181 LEU A N 1
ATOM 1381 C CA . LEU A 1 181 ? -0.400 -9.434 -37.129 1.00 48.84 181 LEU A CA 1
ATOM 1382 C C . LEU A 1 181 ? -0.922 -8.254 -36.293 1.00 48.84 181 LEU A C 1
ATOM 1384 O O . LEU A 1 181 ? -0.157 -7.440 -35.793 1.00 48.84 181 LEU A O 1
ATOM 1388 N N . ASP A 1 182 ? -2.233 -8.208 -36.071 1.00 46.44 182 ASP A N 1
ATOM 1389 C CA . ASP A 1 182 ? -2.861 -7.314 -35.091 1.00 46.44 182 ASP A CA 1
ATOM 1390 C C . ASP A 1 182 ? -2.614 -7.850 -33.659 1.00 46.44 182 ASP A C 1
ATOM 1392 O O . ASP A 1 182 ? -3.471 -8.478 -33.033 1.00 46.44 182 ASP A O 1
ATOM 1396 N N . GLN A 1 183 ? -1.393 -7.684 -33.134 1.00 53.38 183 GLN A N 1
ATOM 1397 C CA . GLN A 1 183 ? -1.107 -7.923 -31.713 1.00 53.38 183 GLN A CA 1
ATOM 1398 C C . GLN A 1 183 ? -1.254 -6.608 -30.928 1.00 53.38 183 GLN A C 1
ATOM 1400 O O . GLN A 1 183 ? -0.449 -5.690 -31.115 1.00 53.38 183 GLN A O 1
ATOM 1405 N N . PRO A 1 184 ? -2.237 -6.492 -30.014 1.00 47.06 184 PRO A N 1
ATOM 1406 C CA . PRO A 1 184 ? -2.456 -5.269 -29.249 1.00 47.06 184 PRO A CA 1
ATOM 1407 C C . PRO A 1 184 ? -1.275 -5.014 -28.300 1.00 47.06 184 PRO A C 1
ATOM 1409 O O . PRO A 1 184 ? -1.078 -5.739 -27.328 1.00 47.06 184 PRO A O 1
ATOM 1412 N N . GLY A 1 185 ? -0.482 -3.978 -28.588 1.00 51.56 185 GLY A N 1
ATOM 1413 C CA . GLY A 1 185 ? 0.625 -3.523 -27.732 1.00 51.56 185 GLY A CA 1
ATOM 1414 C C . GLY A 1 185 ? 1.898 -3.098 -28.469 1.00 51.56 185 GLY A C 1
ATOM 1415 O O . GLY A 1 185 ? 2.755 -2.453 -27.871 1.00 51.56 185 GLY A O 1
ATOM 1416 N N . TRP A 1 186 ? 2.020 -3.402 -29.762 1.00 45.09 186 TRP A N 1
ATOM 1417 C CA . TRP A 1 186 ? 3.076 -2.856 -30.613 1.00 45.09 186 TRP A CA 1
ATOM 1418 C C . TRP A 1 186 ? 2.480 -1.737 -31.463 1.00 45.09 186 TRP A C 1
ATOM 1420 O O . TRP A 1 186 ? 1.813 -2.004 -32.455 1.00 45.09 186 TRP A O 1
ATOM 1430 N N . GLN A 1 187 ? 2.673 -0.472 -31.073 1.00 47.41 187 GLN A N 1
ATOM 1431 C CA . GLN A 1 187 ? 2.353 0.623 -31.989 1.00 47.41 187 GLN A CA 1
ATOM 1432 C C . GLN A 1 187 ? 3.379 0.633 -33.122 1.00 47.41 187 GLN A C 1
ATOM 1434 O O . GLN A 1 187 ? 4.542 1.005 -32.943 1.00 47.41 187 GLN A O 1
ATOM 1439 N N . GLU A 1 188 ? 2.917 0.182 -34.282 1.00 41.78 188 GLU A N 1
ATOM 1440 C CA . GLU A 1 188 ? 3.608 0.207 -35.560 1.00 41.78 188 GLU A CA 1
ATOM 1441 C C . GLU A 1 188 ? 3.982 1.644 -35.918 1.00 41.78 188 GLU A C 1
ATOM 1443 O O . GLU A 1 188 ? 3.172 2.454 -36.362 1.00 41.78 188 GLU A O 1
ATOM 1448 N N . GLY A 1 189 ? 5.244 1.975 -35.683 1.00 41.03 189 GLY A N 1
ATOM 1449 C CA . GLY A 1 189 ? 5.811 3.254 -36.069 1.00 41.03 189 GLY A CA 1
ATOM 1450 C C . GLY A 1 189 ? 7.133 3.121 -36.796 1.00 41.03 189 GLY A C 1
ATOM 1451 O O . GLY A 1 189 ? 7.822 4.119 -36.854 1.00 41.03 189 GLY A O 1
ATOM 1452 N N . PHE A 1 190 ? 7.521 1.941 -37.295 1.00 46.38 190 PHE A N 1
ATOM 1453 C CA . PHE A 1 190 ? 8.709 1.751 -38.142 1.00 46.38 190 PHE A CA 1
ATOM 1454 C C . PHE A 1 190 ? 8.625 0.409 -38.890 1.00 46.38 190 PHE A C 1
ATOM 1456 O O . PHE A 1 190 ? 9.315 -0.546 -38.542 1.00 46.38 190 PHE A O 1
ATOM 1463 N N . PHE A 1 191 ? 7.813 0.321 -39.947 1.00 44.25 191 PHE A N 1
ATOM 1464 C CA . PHE A 1 191 ? 8.087 -0.680 -40.980 1.00 44.25 191 PHE A CA 1
ATOM 1465 C C . PHE A 1 191 ? 9.158 -0.124 -41.904 1.00 44.25 191 PHE A C 1
ATOM 1467 O O . PHE A 1 191 ? 8.939 0.816 -42.666 1.00 44.25 191 PHE A O 1
ATOM 1474 N N . ALA A 1 192 ? 10.353 -0.688 -41.768 1.00 42.25 192 ALA A N 1
ATOM 1475 C CA . ALA A 1 192 ? 11.462 -0.458 -42.667 1.00 42.25 192 ALA A CA 1
ATOM 1476 C C . ALA A 1 192 ? 11.046 -0.850 -44.093 1.00 42.25 192 ALA A C 1
ATOM 1478 O O . ALA A 1 192 ? 10.756 -2.013 -44.373 1.00 42.25 192 ALA A O 1
ATOM 1479 N N . ALA A 1 193 ? 11.037 0.124 -45.004 1.00 44.00 193 ALA A N 1
ATOM 1480 C CA . ALA A 1 193 ? 11.051 -0.167 -46.429 1.00 44.00 193 ALA A CA 1
ATOM 1481 C C . ALA A 1 193 ? 12.310 -1.004 -46.777 1.00 44.00 193 ALA A C 1
ATOM 1483 O O . ALA A 1 193 ? 13.293 -0.981 -46.028 1.00 44.00 193 ALA A O 1
ATOM 1484 N N . PRO A 1 194 ? 12.323 -1.738 -47.903 1.00 40.25 194 PRO A N 1
ATOM 1485 C CA . PRO A 1 194 ? 13.483 -2.509 -48.354 1.00 40.25 194 PRO A CA 1
ATOM 1486 C C . PRO A 1 194 ? 14.780 -1.684 -48.312 1.00 40.25 194 PRO A C 1
ATOM 1488 O O . PRO A 1 194 ? 14.889 -0.676 -49.005 1.00 40.25 194 PRO A O 1
ATOM 1491 N N . GLY A 1 195 ? 15.761 -2.101 -47.505 1.00 52.91 195 GLY A N 1
ATOM 1492 C CA . GLY A 1 195 ? 17.046 -1.399 -47.360 1.00 52.91 195 GLY A CA 1
ATOM 1493 C C . GLY A 1 195 ? 17.092 -0.295 -46.293 1.00 52.91 195 GLY A C 1
ATOM 1494 O O . GLY A 1 195 ? 18.134 0.334 -46.129 1.00 52.91 195 GLY A O 1
ATOM 1495 N N . VAL A 1 196 ? 16.014 -0.071 -45.535 1.00 49.47 196 VAL A N 1
ATOM 1496 C CA . VAL A 1 196 ? 16.017 0.847 -44.387 1.00 49.47 196 VAL A CA 1
ATOM 1497 C C . VAL A 1 196 ? 16.590 0.116 -43.173 1.00 49.47 196 VAL A C 1
ATOM 1499 O O . VAL A 1 196 ? 16.071 -0.919 -42.755 1.00 49.47 196 VAL A O 1
ATOM 1502 N N . GLN A 1 197 ? 17.690 0.625 -42.615 1.00 57.47 197 GLN A N 1
ATOM 1503 C CA . GLN A 1 197 ? 18.252 0.076 -41.383 1.00 57.47 197 GLN A CA 1
ATOM 1504 C C . GLN A 1 197 ? 17.218 0.182 -40.253 1.00 57.47 197 GLN A C 1
ATOM 1506 O O . GLN A 1 197 ? 16.499 1.176 -40.147 1.00 57.47 197 GLN A O 1
ATOM 1511 N N . VAL A 1 198 ? 17.121 -0.844 -39.401 1.00 59.03 198 VAL A N 1
ATOM 1512 C CA . VAL A 1 198 ? 16.269 -0.800 -38.204 1.00 59.03 198 VAL A CA 1
ATOM 1513 C C . VAL A 1 198 ? 16.878 0.222 -37.248 1.00 59.03 198 VAL A C 1
ATOM 1515 O O . VAL A 1 198 ? 17.739 -0.095 -36.434 1.00 59.03 198 VAL A O 1
ATOM 1518 N N . HIS A 1 199 ? 16.475 1.482 -37.387 1.00 71.31 199 HIS A N 1
ATOM 1519 C CA . HIS A 1 199 ? 17.086 2.569 -36.630 1.00 71.31 199 HIS A CA 1
ATOM 1520 C C . HIS A 1 199 ? 16.628 2.580 -35.165 1.00 71.31 199 HIS A C 1
ATOM 1522 O O . HIS A 1 199 ? 17.325 3.136 -34.313 1.00 71.31 199 HIS A O 1
ATOM 1528 N N . LYS A 1 200 ? 15.455 2.001 -34.846 1.00 84.25 200 LYS A N 1
ATOM 1529 C CA . LYS A 1 200 ? 14.826 2.193 -33.534 1.00 84.25 200 LYS A CA 1
ATOM 1530 C C . LYS A 1 200 ? 13.745 1.160 -33.212 1.00 84.25 200 LYS A C 1
ATOM 1532 O O . LYS A 1 200 ? 12.782 1.031 -33.959 1.00 84.25 200 LYS A O 1
ATOM 1537 N N . ILE A 1 201 ? 13.862 0.487 -32.068 1.00 88.56 201 ILE A N 1
ATOM 1538 C CA . ILE A 1 201 ? 12.826 -0.404 -31.518 1.00 88.56 201 ILE A CA 1
ATOM 1539 C C . ILE A 1 201 ? 12.212 0.286 -30.302 1.00 88.56 201 ILE A C 1
ATOM 1541 O O . ILE A 1 201 ? 12.942 0.753 -29.430 1.00 88.56 201 ILE A O 1
ATOM 1545 N N . ARG A 1 202 ? 10.881 0.359 -30.226 1.00 89.69 202 ARG A N 1
ATOM 1546 C CA . ARG A 1 202 ? 10.140 0.941 -29.097 1.00 89.69 202 ARG A CA 1
ATOM 1547 C C . ARG A 1 202 ? 9.114 -0.064 -28.580 1.00 89.69 202 ARG A C 1
ATOM 1549 O O . ARG A 1 202 ? 8.460 -0.721 -29.382 1.00 89.69 202 ARG A O 1
ATOM 1556 N N . ARG A 1 203 ? 8.960 -0.153 -27.258 1.00 91.44 203 ARG A N 1
ATOM 1557 C CA . ARG A 1 203 ? 7.933 -0.969 -26.594 1.00 91.44 203 ARG A CA 1
ATOM 1558 C C . ARG A 1 203 ? 7.404 -0.242 -25.366 1.00 91.44 203 ARG A C 1
ATOM 1560 O O . ARG A 1 203 ? 8.201 0.290 -24.594 1.00 91.44 203 ARG A O 1
ATOM 1567 N N . ASP A 1 204 ? 6.096 -0.241 -25.158 1.00 91.44 204 ASP A N 1
ATOM 1568 C CA . ASP A 1 204 ? 5.527 0.252 -23.902 1.00 91.44 204 ASP A CA 1
ATOM 1569 C C . ASP A 1 204 ? 5.893 -0.693 -22.746 1.00 91.44 204 ASP A C 1
ATOM 1571 O O . ASP A 1 204 ? 6.087 -1.900 -22.939 1.00 91.44 204 ASP A O 1
ATOM 1575 N N . ARG A 1 205 ? 6.062 -0.150 -21.536 1.00 92.75 205 ARG A N 1
ATOM 1576 C CA . ARG A 1 205 ? 6.366 -0.978 -20.361 1.00 92.75 205 ARG A CA 1
ATOM 1577 C C . ARG A 1 205 ? 5.159 -1.820 -19.955 1.00 92.75 205 ARG A C 1
ATOM 1579 O O . ARG A 1 205 ? 4.006 -1.457 -20.193 1.00 92.75 205 ARG A O 1
ATOM 1586 N N . ALA A 1 206 ? 5.423 -2.938 -19.288 1.00 93.25 206 ALA A N 1
ATOM 1587 C CA . ALA A 1 206 ? 4.359 -3.763 -18.731 1.00 93.25 206 ALA A CA 1
ATOM 1588 C C . ALA A 1 206 ? 3.538 -2.991 -17.677 1.00 93.25 206 ALA A C 1
ATOM 1590 O O . ALA A 1 206 ? 4.048 -2.124 -16.959 1.00 93.25 206 ALA A O 1
ATOM 1591 N N . TRP A 1 207 ? 2.253 -3.335 -17.540 1.00 93.44 207 TRP A N 1
ATOM 1592 C CA . TRP A 1 207 ? 1.406 -2.823 -16.457 1.00 93.44 207 TRP A CA 1
ATOM 1593 C C . TRP A 1 207 ? 2.073 -3.072 -15.086 1.00 93.44 207 TRP A C 1
ATOM 1595 O O . TRP A 1 207 ? 2.668 -4.138 -14.903 1.00 93.44 207 TRP A O 1
ATOM 1605 N N . PRO A 1 208 ? 2.009 -2.133 -14.119 1.00 95.44 208 PRO A N 1
ATOM 1606 C CA . PRO A 1 208 ? 1.243 -0.876 -14.112 1.00 95.44 208 PRO A CA 1
ATOM 1607 C C . PRO A 1 208 ? 1.950 0.336 -14.746 1.00 95.44 208 PRO A C 1
ATOM 1609 O O . PRO A 1 208 ? 1.412 1.441 -14.724 1.00 95.44 208 PRO A O 1
ATOM 1612 N N . ALA A 1 209 ? 3.137 0.154 -15.323 1.00 93.00 209 ALA A N 1
ATOM 1613 C CA . ALA A 1 209 ? 3.967 1.226 -15.871 1.00 93.00 209 ALA A CA 1
ATOM 1614 C C . ALA A 1 209 ? 3.698 1.535 -17.357 1.00 93.00 209 ALA A C 1
ATOM 1616 O O . ALA A 1 209 ? 4.514 2.192 -18.003 1.00 93.00 209 ALA A O 1
ATOM 1617 N N . SER A 1 210 ? 2.562 1.104 -17.910 1.00 91.00 210 SER A N 1
ATOM 1618 C CA . SER A 1 210 ? 2.260 1.175 -19.352 1.00 91.00 210 SER A CA 1
ATOM 1619 C C . SER A 1 210 ? 2.159 2.588 -19.933 1.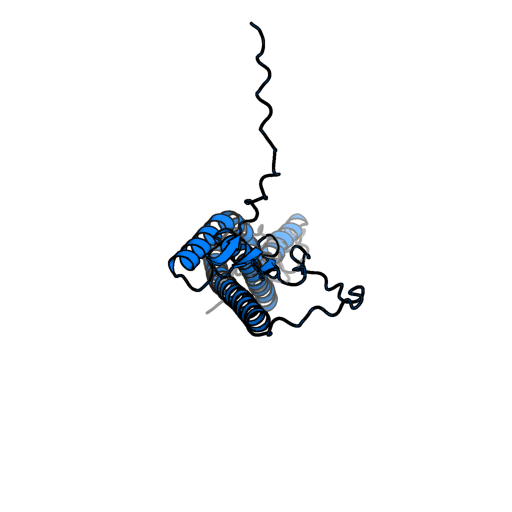00 91.00 210 SER A C 1
ATOM 1621 O O . SER A 1 210 ? 2.089 2.753 -21.142 1.00 91.00 210 SER A O 1
ATOM 1623 N N . HIS A 1 211 ? 2.162 3.618 -19.088 1.00 88.94 211 HIS A N 1
ATOM 1624 C CA . HIS A 1 211 ? 2.258 5.018 -19.505 1.00 88.94 211 HIS A CA 1
ATOM 1625 C C . HIS A 1 211 ? 3.692 5.442 -19.887 1.00 88.94 211 HIS A C 1
ATOM 1627 O O . HIS A 1 211 ? 3.907 6.573 -20.315 1.00 88.94 211 HIS A O 1
ATOM 1633 N N . SER A 1 212 ? 4.684 4.571 -19.698 1.00 91.69 212 SER A N 1
ATOM 1634 C CA . SER A 1 212 ? 6.086 4.794 -20.061 1.00 91.69 212 SER A CA 1
ATOM 1635 C C . SER A 1 212 ? 6.529 3.807 -21.141 1.00 91.69 212 SER A C 1
ATOM 1637 O O . SER A 1 212 ? 5.935 2.738 -21.297 1.00 91.69 212 SER A O 1
ATOM 1639 N N . TRP A 1 213 ? 7.593 4.138 -21.871 1.00 91.69 213 TRP A N 1
ATOM 1640 C CA . TRP A 1 213 ? 8.111 3.293 -22.947 1.00 91.69 213 TRP A CA 1
ATOM 1641 C C . TRP A 1 213 ? 9.615 3.078 -22.830 1.00 91.69 213 TRP A C 1
ATOM 1643 O O . TRP A 1 213 ? 10.357 3.908 -22.306 1.00 91.69 213 TRP A O 1
ATOM 1653 N N . MET A 1 214 ? 10.062 1.949 -23.361 1.00 93.62 214 MET A N 1
ATOM 1654 C CA . MET A 1 214 ? 11.460 1.592 -23.552 1.00 93.62 214 MET A CA 1
ATOM 1655 C C . MET A 1 214 ? 11.814 1.722 -25.024 1.00 93.62 214 MET A C 1
ATOM 1657 O O . MET A 1 214 ? 10.973 1.543 -25.911 1.00 93.62 214 MET A O 1
ATOM 1661 N N . ILE A 1 215 ? 13.066 2.066 -25.281 1.00 92.62 215 ILE A N 1
ATOM 1662 C CA . ILE A 1 215 ? 13.556 2.336 -26.617 1.00 92.62 215 ILE A CA 1
ATOM 1663 C C . ILE A 1 215 ? 14.976 1.822 -26.761 1.00 92.62 215 ILE A C 1
ATOM 1665 O O . ILE A 1 215 ? 15.784 1.934 -25.842 1.00 92.62 215 ILE A O 1
ATOM 1669 N N . TRP A 1 216 ? 15.274 1.244 -27.912 1.00 93.31 216 TRP A N 1
ATOM 1670 C CA . TRP A 1 216 ? 16.614 0.815 -28.264 1.00 93.31 216 TRP A CA 1
ATOM 1671 C C . TRP A 1 216 ? 16.997 1.390 -29.620 1.00 93.31 216 TRP A C 1
ATOM 1673 O O . TRP A 1 216 ? 16.184 1.403 -30.547 1.00 93.31 216 TRP A O 1
ATOM 1683 N N . SER A 1 217 ? 18.234 1.866 -29.727 1.00 88.75 217 SER A N 1
ATOM 1684 C CA . SER A 1 217 ? 18.852 2.246 -30.997 1.00 88.75 217 SER A CA 1
ATOM 1685 C C . SER A 1 217 ? 20.312 1.785 -31.028 1.00 88.75 217 SER A C 1
ATOM 1687 O O . SER A 1 217 ? 20.944 1.760 -29.968 1.00 88.75 217 SER A O 1
ATOM 1689 N N . PRO A 1 218 ? 20.878 1.478 -32.208 1.00 88.12 218 PRO A N 1
ATOM 1690 C CA . PRO A 1 218 ? 22.283 1.085 -32.325 1.00 88.12 218 PRO A CA 1
ATOM 1691 C C . PRO A 1 218 ? 23.257 2.139 -31.777 1.00 88.12 218 PRO A C 1
ATOM 1693 O O . PRO A 1 218 ? 24.288 1.794 -31.211 1.00 88.12 218 PRO A O 1
ATOM 1696 N N . GLU A 1 219 ? 22.914 3.421 -31.926 1.00 88.88 219 GLU A N 1
ATOM 1697 C CA . GLU A 1 219 ? 23.773 4.553 -31.560 1.00 88.88 219 GLU A CA 1
ATOM 1698 C C . GLU A 1 219 ? 23.747 4.869 -30.058 1.00 88.88 219 GLU A C 1
ATOM 1700 O O . GLU A 1 219 ? 24.783 5.170 -29.473 1.00 88.88 219 GLU A O 1
ATOM 1705 N N . HIS A 1 220 ? 22.570 4.802 -29.427 1.00 87.06 220 HIS A N 1
ATOM 1706 C CA . HIS A 1 220 ? 22.370 5.254 -28.042 1.00 87.06 220 HIS A CA 1
ATOM 1707 C C . HIS A 1 220 ? 22.131 4.103 -27.053 1.00 87.06 220 HIS A C 1
ATOM 1709 O O . HIS A 1 220 ? 21.978 4.337 -25.856 1.00 87.06 220 HIS A O 1
ATOM 1715 N N . GLY A 1 221 ? 22.072 2.857 -27.529 1.00 92.44 221 GLY A N 1
ATOM 1716 C CA . GLY A 1 221 ? 21.752 1.695 -26.705 1.00 92.44 221 GLY A CA 1
ATOM 1717 C C . GLY A 1 221 ? 20.305 1.710 -26.203 1.00 92.44 221 GLY A C 1
ATOM 1718 O O . GLY A 1 221 ? 19.390 2.112 -26.925 1.00 92.44 221 GLY A O 1
ATOM 1719 N N . PHE A 1 222 ? 20.100 1.220 -24.976 1.00 93.06 222 PHE A N 1
ATOM 1720 C CA . PHE A 1 222 ? 18.796 1.164 -24.312 1.00 93.06 222 PHE A CA 1
ATOM 1721 C C . PHE A 1 222 ? 18.523 2.451 -23.533 1.00 93.06 222 PHE A C 1
ATOM 1723 O O . PHE A 1 222 ? 19.352 2.883 -22.737 1.00 93.06 222 PHE A O 1
ATOM 1730 N N . ALA A 1 223 ? 17.328 3.004 -23.696 1.00 89.56 223 ALA A N 1
ATOM 1731 C CA . ALA A 1 223 ? 16.830 4.118 -22.904 1.00 89.56 223 ALA A CA 1
ATOM 1732 C C . ALA A 1 223 ? 15.352 3.902 -22.549 1.00 89.56 223 ALA A C 1
ATOM 1734 O O . ALA A 1 223 ? 14.656 3.106 -23.187 1.00 89.56 223 ALA A O 1
ATOM 1735 N N . ALA A 1 224 ? 14.847 4.622 -21.550 1.00 88.62 224 ALA A N 1
ATOM 1736 C CA . ALA A 1 224 ? 13.414 4.733 -21.310 1.00 88.62 224 ALA A CA 1
ATOM 1737 C C . ALA A 1 224 ? 12.969 6.193 -21.438 1.00 88.62 224 ALA A C 1
ATOM 1739 O O . ALA A 1 224 ? 13.666 7.118 -21.026 1.00 88.62 224 ALA A O 1
ATOM 1740 N N . GLY A 1 225 ? 11.815 6.395 -22.070 1.00 81.56 225 GLY A N 1
ATOM 1741 C CA . GLY A 1 225 ? 11.198 7.707 -22.202 1.00 81.56 225 GLY A CA 1
ATOM 1742 C C . GLY A 1 225 ? 10.205 7.952 -21.077 1.00 81.56 225 GLY A C 1
ATOM 1743 O O . GLY A 1 225 ? 9.495 7.040 -20.645 1.00 81.56 225 GLY A O 1
ATOM 1744 N N . THR A 1 226 ? 10.147 9.195 -20.610 1.00 78.81 226 THR A N 1
ATOM 1745 C CA . THR A 1 226 ? 9.158 9.615 -19.618 1.00 78.81 226 THR A CA 1
ATOM 1746 C C . THR A 1 226 ? 7.858 10.020 -20.316 1.00 78.81 226 THR A C 1
ATOM 1748 O O . THR A 1 226 ? 7.910 10.592 -21.407 1.00 78.81 226 THR A O 1
ATOM 1751 N N . PRO A 1 227 ? 6.682 9.795 -19.696 1.00 73.00 227 PRO A N 1
ATOM 1752 C CA . PRO A 1 227 ? 5.376 10.146 -20.277 1.00 73.00 227 PRO A CA 1
ATOM 1753 C C . PRO A 1 227 ? 5.260 11.615 -20.712 1.00 73.00 227 PRO A C 1
ATOM 1755 O O . PRO A 1 227 ? 4.466 11.948 -21.586 1.00 73.00 227 PRO A O 1
ATOM 1758 N N . PHE A 1 228 ? 6.055 12.504 -20.111 1.00 75.31 228 PHE A N 1
ATOM 1759 C CA . PHE A 1 228 ? 6.028 13.940 -20.384 1.00 75.31 228 PHE A CA 1
ATOM 1760 C C . PHE A 1 228 ? 6.883 14.360 -21.585 1.00 75.31 228 PHE A C 1
ATOM 1762 O O . PHE A 1 228 ? 6.797 15.507 -22.019 1.00 75.31 228 PHE A O 1
ATOM 1769 N N . GLN A 1 229 ? 7.671 13.451 -22.166 1.00 69.25 229 GLN A N 1
ATOM 1770 C CA . GLN A 1 229 ? 8.307 13.669 -23.463 1.00 69.25 229 GLN A CA 1
ATOM 1771 C C . GLN A 1 229 ? 7.306 13.366 -24.579 1.00 69.25 229 GLN A C 1
ATOM 1773 O O . GLN A 1 229 ? 7.484 12.443 -25.373 1.00 69.25 229 GLN A O 1
ATOM 1778 N N . LEU A 1 230 ? 6.227 14.149 -24.641 1.00 61.47 230 LEU A N 1
ATOM 1779 C CA . LEU A 1 230 ? 5.398 14.169 -25.838 1.00 61.47 230 LEU A CA 1
ATOM 1780 C C . LEU A 1 230 ? 6.293 14.606 -27.008 1.00 61.47 230 LEU A C 1
ATOM 1782 O O . LEU A 1 230 ? 7.033 15.588 -26.862 1.00 61.47 230 LEU A O 1
ATOM 1786 N N . PRO A 1 231 ? 6.273 13.897 -28.152 1.00 61.69 231 PRO A N 1
ATOM 1787 C CA . PRO A 1 231 ? 6.979 14.367 -29.331 1.00 61.69 231 PRO A CA 1
ATOM 1788 C C . PRO A 1 231 ? 6.485 15.785 -29.615 1.00 61.69 231 PRO A C 1
ATOM 1790 O O . PRO A 1 231 ? 5.285 15.997 -29.795 1.00 61.69 231 PRO A O 1
ATOM 1793 N N . ARG A 1 232 ? 7.393 16.773 -29.591 1.00 61.19 232 ARG A N 1
ATOM 1794 C CA . ARG A 1 232 ? 7.040 18.133 -30.010 1.00 61.19 232 ARG A CA 1
ATOM 1795 C C . ARG A 1 232 ? 6.463 18.004 -31.409 1.00 61.19 232 ARG A C 1
ATOM 1797 O O . ARG A 1 232 ? 7.160 17.519 -32.299 1.00 61.19 232 ARG A O 1
ATOM 1804 N N . ILE A 1 233 ? 5.201 18.395 -31.573 1.00 70.88 233 ILE A N 1
ATOM 1805 C CA . ILE A 1 233 ? 4.540 18.381 -32.875 1.00 70.88 233 ILE A CA 1
ATOM 1806 C C . ILE A 1 233 ? 5.429 19.213 -33.808 1.00 70.88 233 ILE A C 1
ATOM 1808 O O . ILE A 1 233 ? 5.653 20.395 -33.516 1.00 70.88 233 ILE A O 1
ATOM 1812 N N . PRO A 1 234 ? 6.001 18.619 -34.870 1.00 58.66 234 PRO A N 1
ATOM 1813 C CA . PRO A 1 234 ? 6.878 19.347 -35.772 1.00 58.66 234 PRO A CA 1
ATOM 1814 C C . PRO A 1 234 ? 6.138 20.573 -36.317 1.00 58.66 234 PRO A C 1
ATOM 1816 O O . PRO A 1 234 ? 5.065 20.443 -36.897 1.00 58.66 234 PRO A O 1
ATOM 1819 N N . GLY A 1 235 ? 6.684 21.768 -36.082 1.00 70.38 235 GLY A N 1
ATOM 1820 C CA . GLY A 1 235 ? 6.078 23.031 -36.519 1.00 70.38 235 GLY A CA 1
ATOM 1821 C C . GLY A 1 235 ? 5.155 23.724 -35.511 1.00 70.38 235 GLY A C 1
ATOM 1822 O O . GLY A 1 235 ? 4.744 24.850 -35.778 1.00 70.38 235 GLY A O 1
ATOM 1823 N N . TRP A 1 236 ? 4.872 23.138 -34.341 1.00 77.31 236 TRP A N 1
ATOM 1824 C CA . TRP A 1 236 ? 4.174 23.870 -33.281 1.00 77.31 236 TRP A CA 1
ATOM 1825 C C . TRP A 1 236 ? 5.084 24.971 -32.723 1.00 77.31 236 TRP A C 1
ATOM 1827 O O . TRP A 1 236 ? 6.119 24.696 -32.112 1.00 77.31 236 TRP A O 1
ATOM 1837 N N . ARG A 1 237 ? 4.703 26.226 -32.960 1.00 75.25 237 ARG A N 1
ATOM 1838 C CA . ARG A 1 237 ? 5.269 27.405 -32.303 1.00 75.25 237 ARG A CA 1
ATOM 1839 C C . ARG A 1 237 ? 4.2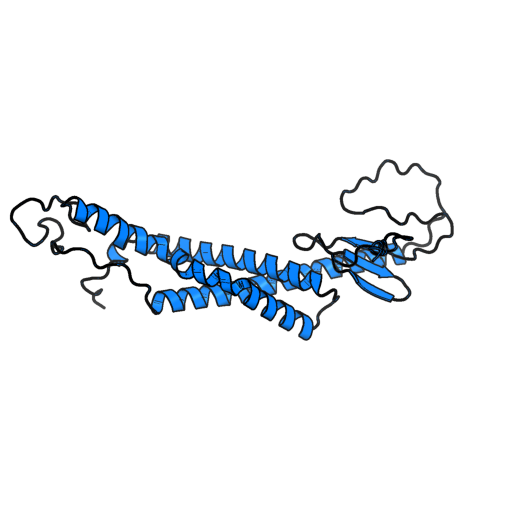20 27.910 -31.310 1.00 75.25 237 ARG A C 1
ATOM 1841 O O . ARG A 1 237 ? 3.054 27.977 -31.700 1.00 75.25 237 ARG A O 1
ATOM 1848 N N . PRO A 1 238 ? 4.581 28.234 -30.056 1.00 75.56 238 PRO A N 1
ATOM 1849 C CA . PRO A 1 238 ? 3.648 28.907 -29.163 1.00 75.56 238 PRO A CA 1
ATOM 1850 C C . PRO A 1 238 ? 3.187 30.193 -29.853 1.00 75.56 238 PRO A C 1
ATOM 1852 O O . PRO A 1 238 ? 4.020 30.961 -30.331 1.00 75.56 238 PRO A O 1
ATOM 1855 N N . THR A 1 239 ? 1.874 30.386 -29.972 1.00 79.56 239 THR A N 1
ATOM 1856 C CA . THR A 1 239 ? 1.305 31.629 -30.496 1.00 79.56 239 THR A CA 1
ATOM 1857 C C . THR A 1 239 ? 1.831 32.761 -29.624 1.00 79.56 239 THR A C 1
ATOM 1859 O O . THR A 1 239 ? 1.620 32.731 -28.409 1.00 79.56 239 THR A O 1
ATOM 1862 N N . GLU A 1 240 ? 2.566 33.710 -30.204 1.00 78.62 240 GLU A N 1
ATOM 1863 C CA . GLU A 1 240 ? 3.002 34.890 -29.458 1.00 78.62 240 GLU A CA 1
ATOM 1864 C C . GLU A 1 240 ? 1.751 35.561 -28.868 1.00 78.62 240 GLU A C 1
ATOM 1866 O O . GLU A 1 240 ? 0.737 35.668 -29.571 1.00 78.62 240 GLU A O 1
ATOM 1871 N N . PRO A 1 241 ? 1.748 35.916 -27.568 1.00 75.50 241 PRO A N 1
ATOM 1872 C CA . PRO A 1 241 ? 0.610 36.603 -26.980 1.00 75.50 241 PRO A CA 1
ATOM 1873 C C . PRO A 1 241 ? 0.379 37.873 -27.793 1.00 75.50 241 PRO A C 1
ATOM 1875 O O . PRO A 1 241 ? 1.305 38.662 -27.964 1.00 75.50 241 PRO A O 1
ATOM 1878 N N . ALA A 1 242 ? -0.833 38.020 -28.337 1.00 71.44 242 ALA A N 1
ATOM 1879 C CA . ALA A 1 242 ? -1.201 39.175 -29.140 1.00 71.44 242 ALA A CA 1
ATOM 1880 C C . ALA A 1 242 ? -0.803 40.441 -28.378 1.00 71.44 242 ALA A C 1
ATOM 1882 O O . ALA A 1 242 ? -1.246 40.629 -27.243 1.00 71.44 242 ALA A O 1
ATOM 1883 N N . GLU A 1 243 ? 0.064 41.257 -28.978 1.00 77.44 243 GLU A N 1
ATOM 1884 C CA . GLU A 1 243 ? 0.453 42.542 -28.417 1.00 77.44 243 GLU A CA 1
ATOM 1885 C C . GLU A 1 243 ? -0.830 43.331 -28.145 1.00 77.44 243 GLU A C 1
ATOM 1887 O O . GLU A 1 243 ? -1.540 43.753 -29.060 1.00 77.44 243 GLU A O 1
ATOM 1892 N N . THR A 1 244 ? -1.193 43.461 -26.870 1.00 73.56 244 THR A N 1
ATOM 1893 C CA . THR A 1 244 ? -2.292 44.323 -26.453 1.00 73.56 244 THR A CA 1
ATOM 1894 C C . THR A 1 244 ? -1.830 45.748 -26.698 1.00 73.56 244 THR A C 1
ATOM 1896 O O . THR A 1 244 ? -1.064 46.287 -25.900 1.00 73.56 244 THR A O 1
ATOM 1899 N N . GLY A 1 245 ? -2.236 46.311 -27.836 1.00 78.94 245 GLY A N 1
ATOM 1900 C CA . GLY A 1 245 ? -1.955 47.693 -28.200 1.00 78.94 245 GLY A CA 1
ATOM 1901 C C . GLY A 1 245 ? -2.396 48.639 -27.085 1.00 78.94 245 GLY A C 1
ATOM 1902 O O . GLY A 1 245 ? -3.576 48.674 -26.732 1.00 78.94 245 GLY A O 1
ATOM 1903 N N . SER A 1 246 ? -1.419 49.347 -26.522 1.00 66.94 246 SER A N 1
ATOM 1904 C CA . SER A 1 246 ? -1.580 50.500 -25.633 1.00 66.94 246 SER A CA 1
ATOM 1905 C C . SER A 1 246 ? -1.798 51.776 -26.429 1.00 66.94 246 SER A C 1
ATOM 1907 O O . SER A 1 246 ? -1.025 51.956 -27.400 1.00 66.94 246 SER A O 1
#

Nearest PDB structures (foldseek):
  3m9i-assembly1_A  TM=4.942E-01  e=9.073E+00  Ovis aries

Foldseek 3Di:
DPPDPPPLCVQFDPVVLVCQLVVLLVVLLQVLLQQLLQQLQQVWDADDDPVSLVVSLVVSVVVCPVVLVCLCRSCVRVCVLSAVQLQVLLVVCAHSRPRHHNPDPDQADPPPRHGSDRRDDDDCDPVSSVSVVVSNVSSNVNSSVVNVVLRNVQSVVVVVVVVVVVPPDLDQDDPDDPPPPPDPWQDPDDDDDGPRPPAKDKGATDPPNRLKIWMAGPVPGIIIDHNPPDPPPVPDDPDDPPPPDD

pLDDT: mean 84.61, std 17.17, range [39.41, 98.44]

Mean predicted aligned error: 8.87 Å

Sequence (246 aa):
MVPAPNDPLGVVPRWLSWIFRVGTLLLLTGYFFFVYCNFRAMLGDFGFHISTILSAGITTLLMSAMVVFLVGVPELPTVFLGHVRARRRFARGLCPRCAYDLRGPGGACPECGAPGEEPPAYRLTAAAVRRFAWILLVAWLFGSAIGEAWMLRDEASFRAAVELVASTPQAKPSTGDLSGLDQPGWQEGFFAAPGVQVHKIRRDRAWPASHSWMIWSPEHGFAAGTPFQLPRIPGWRPTEPAETGS

Radius of gyration: 30.38 Å; Cα contacts (8 Å, |Δi|>4): 237; chains: 1; bounding box: 58×65×91 Å